Protein AF-A0A945K131-F1 (afdb_monomer)

Secondary structure (DSSP, 8-state):
-EE--EEEEETT-TT-TTSPP----HHHHHHHHHHHHHHHHTS-GGG--EEEEETTEEEEEPPTT--STTGGG-EEEEEGGGTEEEEET--BTTTBTT--EEEEEEEEEEETTTTEEEEEEEEEEEEE-TTSS-EEEE-HHHHHHHHHTTSS-HHHHHHHHHHHHHHHHHHHHT-PSPTTTTTHHHHHHHTTS--

Structure (mmCIF, N/CA/C/O backbone):
data_AF-A0A945K131-F1
#
_entry.id   AF-A0A945K131-F1
#
loop_
_atom_site.group_PDB
_atom_site.id
_atom_site.type_symbol
_atom_site.label_atom_id
_atom_site.label_alt_id
_atom_site.label_comp_id
_atom_site.label_asym_id
_atom_site.label_entity_id
_atom_site.label_seq_id
_atom_site.pdbx_PDB_ins_code
_atom_site.Cartn_x
_atom_site.Cartn_y
_atom_site.Cartn_z
_atom_site.occupancy
_atom_site.B_iso_or_equiv
_atom_site.auth_seq_id
_atom_site.auth_comp_id
_atom_site.auth_asym_id
_atom_site.auth_atom_id
_atom_site.pdbx_PDB_model_num
ATOM 1 N N . MET A 1 1 ? -14.999 -12.965 6.610 1.00 86.19 1 MET A N 1
ATOM 2 C CA . MET A 1 1 ? -13.538 -12.799 6.633 1.00 86.19 1 MET A CA 1
ATOM 3 C C . MET A 1 1 ? -12.905 -14.153 6.367 1.00 86.19 1 MET A C 1
ATOM 5 O O . MET A 1 1 ? -13.368 -15.128 6.947 1.00 86.19 1 MET A O 1
ATOM 9 N N . GLN A 1 2 ? -11.943 -14.220 5.452 1.00 90.50 2 GLN A N 1
ATOM 10 C CA . GLN A 1 2 ? -11.251 -15.451 5.064 1.00 90.50 2 GLN A CA 1
ATOM 11 C C . GLN A 1 2 ? -9.745 -15.259 5.241 1.00 90.50 2 GLN A C 1
ATOM 13 O O . GLN A 1 2 ? -9.233 -14.201 4.884 1.00 90.50 2 GLN A O 1
ATOM 18 N N . ASP A 1 3 ? -9.040 -16.270 5.740 1.00 91.00 3 ASP A N 1
ATOM 19 C CA . ASP A 1 3 ? -7.578 -16.235 5.803 1.00 91.00 3 ASP A CA 1
ATOM 20 C C . ASP A 1 3 ? -6.995 -16.164 4.387 1.00 91.00 3 ASP A C 1
ATOM 22 O O . ASP A 1 3 ? -7.363 -16.938 3.498 1.00 91.00 3 ASP A O 1
ATOM 26 N N . THR A 1 4 ? -6.077 -15.228 4.169 1.00 92.25 4 THR A N 1
ATOM 27 C CA . THR A 1 4 ? -5.388 -15.058 2.885 1.00 92.25 4 THR A CA 1
ATOM 28 C C . THR A 1 4 ? -3.934 -14.728 3.136 1.00 92.25 4 THR A C 1
ATOM 30 O O . THR A 1 4 ? -3.626 -14.051 4.101 1.00 92.25 4 THR A O 1
ATOM 33 N N . LEU A 1 5 ? -3.024 -15.135 2.257 1.00 93.56 5 LEU A N 1
ATOM 34 C CA . LEU A 1 5 ? -1.643 -14.673 2.340 1.00 93.56 5 LEU A CA 1
ATOM 35 C C . LEU A 1 5 ? -1.498 -13.326 1.624 1.00 93.56 5 LEU A C 1
ATOM 37 O O . LEU A 1 5 ? -1.978 -13.174 0.499 1.00 93.56 5 LEU A O 1
ATOM 41 N N . ILE A 1 6 ? -0.809 -12.380 2.260 1.00 94.38 6 ILE A N 1
ATOM 42 C CA . ILE A 1 6 ? -0.406 -11.101 1.671 1.00 94.38 6 ILE A CA 1
ATOM 43 C C . ILE A 1 6 ? 1.120 -11.014 1.738 1.00 94.38 6 ILE A C 1
ATOM 45 O O . ILE A 1 6 ? 1.727 -11.295 2.772 1.00 94.38 6 ILE A O 1
ATOM 49 N N . VAL A 1 7 ? 1.758 -10.658 0.626 1.00 94.06 7 VAL A N 1
ATOM 50 C CA . VAL A 1 7 ? 3.209 -10.504 0.519 1.00 94.06 7 VAL A CA 1
ATOM 51 C C . VAL A 1 7 ? 3.540 -9.1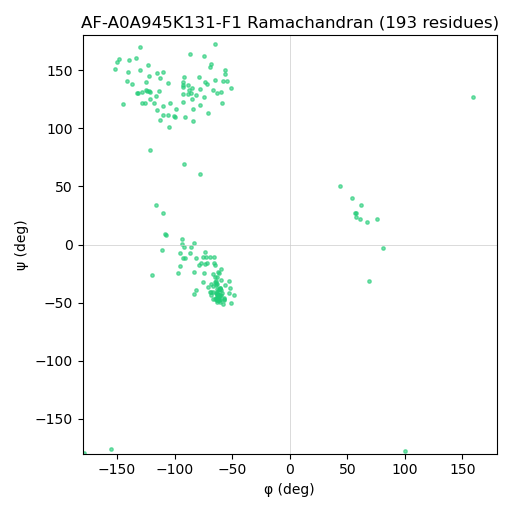13 0.013 1.00 94.06 7 VAL A C 1
ATOM 53 O O . VAL A 1 7 ? 3.005 -8.655 -0.991 1.00 94.06 7 VAL A O 1
ATOM 56 N N . TRP A 1 8 ? 4.476 -8.459 0.692 1.00 93.31 8 TRP A N 1
ATOM 57 C CA . TRP A 1 8 ? 4.952 -7.141 0.307 1.00 93.31 8 TRP A CA 1
ATOM 58 C C . TRP A 1 8 ? 6.181 -7.228 -0.583 1.00 93.31 8 TRP A C 1
ATOM 60 O O . TRP A 1 8 ? 7.196 -7.853 -0.243 1.00 93.31 8 TRP A O 1
ATOM 70 N N . ARG A 1 9 ? 6.119 -6.525 -1.704 1.00 94.19 9 ARG A N 1
ATOM 71 C CA . ARG A 1 9 ? 7.209 -6.305 -2.638 1.00 94.19 9 ARG A CA 1
ATOM 72 C C . ARG A 1 9 ? 7.626 -4.842 -2.567 1.00 94.19 9 ARG A C 1
ATOM 74 O O . ARG A 1 9 ? 6.912 -3.963 -3.033 1.00 94.19 9 ARG A O 1
ATOM 81 N N . ARG A 1 10 ? 8.825 -4.603 -2.037 1.00 89.38 10 ARG A N 1
ATOM 82 C CA . ARG A 1 10 ? 9.479 -3.302 -2.128 1.00 89.38 10 ARG A CA 1
ATOM 83 C C . ARG A 1 10 ? 10.213 -3.206 -3.459 1.00 89.38 10 ARG A C 1
ATOM 85 O O . ARG A 1 10 ? 11.229 -3.875 -3.667 1.00 89.38 10 ARG A O 1
ATOM 92 N N . THR A 1 11 ? 9.651 -2.427 -4.369 1.00 89.94 11 THR A N 1
ATOM 93 C CA . THR A 1 11 ? 10.109 -2.335 -5.753 1.00 89.94 11 THR A CA 1
ATOM 94 C C . THR A 1 11 ? 11.565 -1.873 -5.825 1.00 89.94 11 THR A C 1
ATOM 96 O O . THR A 1 11 ? 11.981 -0.928 -5.159 1.00 89.94 11 THR A O 1
ATOM 99 N N . GLY A 1 12 ? 12.383 -2.579 -6.604 1.00 91.06 12 GLY A N 1
ATOM 100 C CA . GLY A 1 12 ? 13.799 -2.263 -6.793 1.00 91.06 12 GLY A CA 1
ATOM 101 C C . GLY A 1 12 ? 14.740 -2.757 -5.689 1.00 91.06 12 GLY A C 1
ATOM 102 O O . GLY A 1 12 ? 15.954 -2.599 -5.834 1.00 91.06 12 GLY A O 1
ATOM 103 N N . LYS A 1 13 ? 14.220 -3.378 -4.621 1.00 92.25 13 LYS A N 1
ATOM 104 C CA . LYS A 1 13 ? 14.985 -3.960 -3.497 1.00 92.25 13 LYS A CA 1
ATOM 105 C C . LYS A 1 13 ? 14.987 -5.489 -3.496 1.00 92.25 13 LYS A C 1
ATOM 107 O O . LYS A 1 13 ? 15.457 -6.109 -2.547 1.00 92.25 13 LYS A O 1
ATOM 112 N N . GLU A 1 14 ? 14.486 -6.126 -4.554 1.00 93.69 14 GLU A N 1
ATOM 113 C CA . GLU A 1 14 ? 14.265 -7.578 -4.592 1.00 93.69 14 GLU A CA 1
ATOM 114 C C . GLU A 1 14 ? 15.554 -8.403 -4.434 1.00 93.69 14 GLU A C 1
ATOM 116 O O . GLU A 1 14 ? 15.499 -9.532 -3.952 1.00 93.69 14 GLU A O 1
ATOM 121 N N . HIS A 1 15 ? 16.707 -7.822 -4.780 1.00 87.31 15 HIS A N 1
ATOM 122 C CA . HIS A 1 15 ? 18.044 -8.399 -4.614 1.00 87.31 15 HIS A CA 1
ATOM 123 C C . HIS A 1 15 ? 18.632 -8.242 -3.195 1.00 87.31 15 HIS A C 1
ATOM 125 O O . HIS A 1 15 ? 19.656 -8.858 -2.894 1.00 87.31 15 HIS A O 1
ATOM 131 N N . GLY A 1 16 ? 18.022 -7.422 -2.331 1.00 85.31 16 GLY A N 1
ATOM 132 C CA . GLY A 1 16 ? 18.468 -7.180 -0.959 1.00 85.31 16 GLY A CA 1
ATOM 133 C C . GLY A 1 16 ? 17.928 -5.873 -0.364 1.00 85.31 16 GLY A C 1
ATOM 134 O O . GLY A 1 16 ? 18.136 -4.794 -0.909 1.00 85.31 16 GLY A O 1
ATOM 135 N N . GLU A 1 17 ? 17.302 -5.948 0.814 1.00 76.81 17 GLU A N 1
ATOM 136 C CA . GLU A 1 17 ? 16.676 -4.787 1.481 1.00 76.81 17 GLU A CA 1
ATOM 137 C C . GLU A 1 17 ? 17.687 -3.703 1.915 1.00 76.81 17 GLU A C 1
ATOM 139 O O . GLU A 1 17 ? 17.359 -2.515 1.970 1.00 76.81 17 GLU A O 1
ATOM 144 N N . SER A 1 18 ? 18.937 -4.093 2.199 1.00 81.69 18 SER A N 1
ATOM 145 C CA . SER A 1 18 ? 20.025 -3.182 2.587 1.00 81.69 18 SER A CA 1
ATOM 146 C C . SER A 1 18 ? 20.789 -2.578 1.403 1.00 81.69 18 SER A C 1
ATOM 148 O O . SER A 1 18 ? 21.631 -1.700 1.600 1.00 81.69 18 SER A O 1
ATOM 150 N N . SER A 1 19 ? 20.513 -3.032 0.182 1.00 80.88 19 SER A N 1
ATOM 151 C CA . SER A 1 19 ? 21.142 -2.544 -1.045 1.00 80.88 19 SER A CA 1
ATOM 152 C C . SER A 1 19 ? 20.404 -1.317 -1.591 1.00 80.88 19 SER A C 1
ATOM 154 O O . SER A 1 19 ? 19.295 -1.020 -1.162 1.00 80.88 19 SER A O 1
ATOM 156 N N . GLY A 1 20 ? 21.013 -0.547 -2.497 1.00 86.81 20 GLY A N 1
ATOM 157 C CA . GLY A 1 20 ? 20.330 0.571 -3.170 1.00 86.81 20 GLY A CA 1
ATOM 158 C C . GLY A 1 20 ? 19.180 0.098 -4.069 1.00 86.81 20 GLY A C 1
ATOM 159 O O . GLY A 1 20 ? 19.004 -1.097 -4.279 1.00 86.81 20 GLY A O 1
ATOM 160 N N . PHE A 1 21 ? 18.391 1.025 -4.612 1.00 91.69 21 PHE A N 1
ATOM 161 C CA . PHE A 1 21 ? 17.406 0.668 -5.634 1.00 91.69 21 PHE A CA 1
ATOM 162 C C . PHE A 1 21 ? 18.093 0.320 -6.957 1.00 91.69 21 PHE A C 1
ATOM 164 O O . PHE A 1 21 ? 19.021 1.013 -7.377 1.00 91.69 21 PHE A O 1
ATOM 171 N N . GLN A 1 22 ? 17.618 -0.727 -7.630 1.00 94.12 22 GLN A N 1
ATOM 172 C CA . GLN A 1 22 ? 18.010 -1.044 -9.004 1.00 94.12 22 GLN A CA 1
ATOM 173 C C . GLN A 1 22 ? 16.874 -1.742 -9.754 1.00 94.12 22 GLN A C 1
ATOM 175 O O . GLN A 1 22 ? 16.025 -2.391 -9.141 1.00 94.12 22 GLN A O 1
ATOM 180 N N . LEU A 1 23 ? 16.894 -1.670 -11.085 1.00 95.62 23 LEU A N 1
ATOM 181 C CA . LEU A 1 23 ? 16.004 -2.474 -11.917 1.00 95.62 23 LEU A CA 1
ATOM 182 C C . LEU A 1 23 ? 16.451 -3.940 -11.853 1.00 95.62 23 LEU A C 1
ATOM 184 O O . LEU A 1 23 ? 17.539 -4.283 -12.314 1.00 95.62 23 LEU A O 1
ATOM 188 N N . ASN A 1 24 ? 15.616 -4.795 -11.261 1.00 94.69 24 ASN A N 1
ATOM 189 C CA . ASN A 1 24 ? 15.910 -6.216 -11.111 1.00 94.69 24 ASN A CA 1
ATOM 190 C C . ASN A 1 24 ? 15.331 -7.029 -12.283 1.00 94.69 24 ASN A C 1
ATOM 192 O O . ASN A 1 24 ? 14.205 -6.765 -12.711 1.00 94.69 24 ASN A O 1
ATOM 196 N N . PRO A 1 25 ? 16.066 -8.036 -12.789 1.00 96.00 25 PRO A N 1
ATOM 197 C CA . PRO A 1 25 ? 15.536 -9.001 -13.747 1.00 96.00 25 PRO A CA 1
ATOM 198 C C . PRO A 1 25 ? 14.272 -9.721 -13.229 1.00 96.00 25 PRO A C 1
ATOM 200 O O . PRO A 1 25 ? 14.157 -9.939 -12.018 1.00 96.00 25 PRO A O 1
ATOM 203 N N . PRO A 1 26 ? 13.338 -10.139 -14.109 1.00 95.38 26 PRO A N 1
ATOM 204 C CA . PRO A 1 26 ? 12.094 -10.792 -13.690 1.00 95.38 26 PRO A CA 1
ATOM 205 C C . PRO A 1 26 ? 12.289 -12.046 -12.828 1.00 95.38 26 PRO A C 1
ATOM 207 O O . PRO A 1 26 ? 11.514 -12.282 -11.908 1.00 95.38 26 PRO A O 1
ATOM 210 N N . ASP A 1 27 ? 13.333 -12.832 -13.082 1.00 96.81 27 ASP A N 1
ATOM 211 C CA . ASP A 1 27 ? 13.681 -14.025 -12.306 1.00 96.81 27 ASP A CA 1
ATOM 212 C C . ASP A 1 27 ? 14.150 -13.689 -10.884 1.00 96.81 27 ASP A C 1
ATOM 214 O O . ASP A 1 27 ? 13.824 -14.416 -9.947 1.00 96.81 27 ASP A O 1
ATOM 218 N N . VAL A 1 28 ? 14.842 -12.560 -10.694 1.00 96.19 28 VAL A N 1
ATOM 219 C CA . VAL A 1 28 ? 15.220 -12.062 -9.361 1.00 96.19 28 VAL A CA 1
ATOM 220 C C . VAL A 1 28 ? 13.983 -11.614 -8.585 1.00 96.19 28 VAL A C 1
ATOM 222 O O . VAL A 1 28 ? 13.843 -11.938 -7.405 1.00 96.19 28 VAL A O 1
ATOM 225 N N . VAL A 1 29 ? 13.064 -10.904 -9.248 1.00 95.44 29 VAL A N 1
ATOM 226 C CA . VAL A 1 29 ? 11.788 -10.488 -8.645 1.00 95.44 29 VAL A CA 1
ATOM 227 C C . VAL A 1 29 ? 10.971 -11.712 -8.231 1.00 95.44 29 VAL A C 1
ATOM 229 O O . VAL A 1 29 ? 10.509 -11.793 -7.092 1.00 95.44 29 VAL A O 1
ATOM 232 N N . GLU A 1 30 ? 10.846 -12.691 -9.124 1.00 96.44 30 GLU A N 1
ATOM 233 C CA . GLU A 1 30 ? 10.091 -13.917 -8.879 1.00 96.44 30 GLU A CA 1
ATOM 234 C C . GLU A 1 30 ? 10.707 -14.753 -7.747 1.00 96.44 30 GLU A C 1
ATOM 236 O O . GLU A 1 30 ? 10.002 -15.153 -6.823 1.00 96.44 30 GLU A O 1
ATOM 241 N N . ALA A 1 31 ? 12.030 -14.945 -7.738 1.00 95.94 31 ALA A N 1
ATOM 242 C CA . ALA A 1 31 ? 12.718 -15.652 -6.657 1.00 95.94 31 ALA A CA 1
ATOM 243 C C . ALA A 1 31 ? 12.530 -14.959 -5.294 1.00 95.94 31 ALA A C 1
ATOM 245 O O . ALA A 1 31 ? 12.360 -15.628 -4.267 1.00 95.94 31 ALA A O 1
ATOM 246 N N . SER A 1 32 ? 12.519 -13.622 -5.277 1.00 95.62 32 SER A N 1
ATOM 247 C CA . SER A 1 32 ? 12.246 -12.828 -4.075 1.00 95.62 32 SER A CA 1
ATOM 248 C C . SER A 1 32 ? 10.826 -13.074 -3.551 1.00 95.62 32 SER A C 1
ATOM 250 O O . SER A 1 32 ? 10.644 -13.375 -2.367 1.00 95.62 32 SER A O 1
ATOM 252 N N . LEU A 1 33 ? 9.818 -13.033 -4.431 1.00 96.31 33 LEU A N 1
ATOM 253 C CA . LEU A 1 33 ? 8.423 -13.319 -4.078 1.00 96.31 33 LEU A CA 1
ATOM 254 C C . LEU A 1 33 ? 8.243 -14.754 -3.573 1.00 96.31 33 LEU A C 1
ATOM 256 O O . LEU A 1 33 ? 7.660 -14.957 -2.507 1.00 96.31 33 LEU A O 1
ATOM 260 N N . GLN A 1 34 ? 8.798 -15.742 -4.277 1.00 96.44 34 GLN A N 1
ATOM 261 C CA . GLN A 1 34 ? 8.741 -17.148 -3.871 1.00 96.44 34 GLN A CA 1
ATOM 262 C C . GLN A 1 34 ? 9.371 -17.370 -2.497 1.00 96.44 34 GLN A C 1
ATOM 264 O O . GLN A 1 34 ? 8.805 -18.078 -1.665 1.00 96.44 34 GLN A O 1
ATOM 269 N N . THR A 1 35 ? 10.506 -16.721 -2.226 1.00 95.31 35 THR A N 1
ATOM 270 C CA . THR A 1 35 ? 11.167 -16.785 -0.917 1.00 95.31 35 THR A CA 1
ATOM 271 C C . THR A 1 35 ? 10.270 -16.217 0.182 1.00 95.31 35 THR A C 1
ATOM 273 O O . THR A 1 35 ? 10.086 -16.858 1.217 1.00 95.31 35 THR A O 1
ATOM 276 N N . LYS A 1 36 ? 9.650 -15.051 -0.045 1.00 93.31 36 LYS A N 1
ATOM 277 C CA . LYS A 1 36 ? 8.722 -14.432 0.916 1.00 93.31 36 LYS A CA 1
ATOM 278 C C . LYS A 1 36 ? 7.499 -15.315 1.184 1.00 93.31 36 LYS A C 1
ATOM 280 O O . LYS A 1 36 ? 7.136 -15.511 2.344 1.00 93.31 36 LYS A O 1
ATOM 285 N N . VAL A 1 37 ? 6.913 -15.904 0.139 1.00 94.50 37 VAL A N 1
ATOM 286 C CA . VAL A 1 37 ? 5.793 -16.853 0.255 1.00 94.50 37 VAL A CA 1
ATOM 287 C C . VAL A 1 37 ? 6.207 -18.104 1.028 1.00 94.50 37 VAL A C 1
ATOM 289 O O . VAL A 1 37 ? 5.483 -18.533 1.924 1.00 94.50 37 VAL A O 1
ATOM 292 N N . ALA A 1 38 ? 7.371 -18.684 0.727 1.00 94.31 38 ALA A N 1
ATOM 293 C CA . ALA A 1 38 ? 7.873 -19.869 1.418 1.00 94.31 38 ALA A CA 1
ATOM 294 C C . ALA A 1 38 ? 8.097 -19.603 2.914 1.00 94.31 38 ALA A C 1
ATOM 296 O O . ALA A 1 38 ? 7.685 -20.408 3.747 1.00 94.31 38 ALA A O 1
ATOM 297 N N . ILE A 1 39 ? 8.683 -18.451 3.264 1.00 91.19 39 ILE A N 1
ATOM 298 C CA . ILE A 1 39 ? 8.851 -18.025 4.660 1.00 91.19 39 ILE A CA 1
ATOM 299 C C . ILE A 1 39 ? 7.490 -17.891 5.347 1.00 91.19 39 ILE A C 1
ATOM 301 O O . ILE A 1 39 ? 7.308 -18.433 6.434 1.00 91.19 39 ILE A O 1
ATOM 305 N N . ALA A 1 40 ? 6.526 -17.215 4.716 1.00 89.19 40 ALA A N 1
ATOM 306 C CA . ALA A 1 40 ? 5.199 -17.031 5.299 1.00 89.19 40 ALA A CA 1
ATOM 307 C C . ALA A 1 40 ? 4.456 -18.362 5.501 1.00 89.19 40 ALA A C 1
ATOM 309 O O . ALA A 1 40 ? 3.819 -18.564 6.528 1.00 89.19 40 ALA A O 1
ATOM 310 N N . ARG A 1 41 ? 4.592 -19.310 4.567 1.00 89.75 41 ARG A N 1
ATOM 311 C CA . ARG A 1 41 ? 3.971 -20.642 4.664 1.00 89.75 41 ARG A CA 1
ATOM 312 C C . ARG A 1 41 ? 4.634 -21.577 5.674 1.00 89.75 41 ARG A C 1
ATOM 314 O O . ARG A 1 41 ? 4.019 -22.567 6.055 1.00 89.75 41 ARG A O 1
ATOM 321 N N . ASN A 1 42 ? 5.856 -21.281 6.112 1.00 89.56 42 ASN A N 1
ATOM 322 C CA . ASN A 1 42 ? 6.478 -21.998 7.227 1.00 89.56 42 ASN A CA 1
ATOM 323 C C . ASN A 1 42 ? 5.892 -21.584 8.588 1.00 89.56 42 ASN A C 1
ATOM 325 O O . ASN A 1 42 ? 6.158 -22.250 9.588 1.00 89.56 42 ASN A O 1
ATOM 329 N N . VAL A 1 43 ? 5.095 -20.511 8.636 1.00 83.88 43 VAL A N 1
ATOM 330 C CA . VAL A 1 43 ? 4.319 -20.119 9.815 1.00 83.88 43 VAL A CA 1
ATOM 331 C C . VAL A 1 43 ? 2.981 -20.875 9.799 1.00 83.88 43 VAL A C 1
ATOM 333 O O . VAL A 1 43 ? 2.316 -20.869 8.757 1.00 83.88 43 VAL A O 1
ATOM 336 N N . PRO A 1 44 ? 2.572 -21.523 10.910 1.00 82.69 44 PRO A N 1
ATOM 337 C CA . PRO A 1 44 ? 1.283 -22.208 11.006 1.00 82.69 44 PRO A CA 1
ATOM 338 C C . PRO A 1 44 ? 0.111 -21.314 10.577 1.00 82.69 44 PRO A C 1
ATOM 340 O O . PRO A 1 44 ? 0.042 -20.148 10.949 1.00 82.69 44 PRO A O 1
ATOM 343 N N . ALA A 1 45 ? -0.804 -21.850 9.768 1.00 75.44 45 ALA A N 1
ATOM 344 C CA . ALA A 1 45 ? -1.895 -21.061 9.188 1.00 75.44 45 ALA A CA 1
ATOM 345 C C . ALA A 1 45 ? -2.859 -20.496 10.245 1.00 75.44 45 ALA A C 1
ATOM 347 O O . ALA A 1 45 ? -3.394 -19.408 10.081 1.00 75.44 45 ALA A O 1
ATOM 348 N N . ASP A 1 46 ? -3.039 -21.203 11.358 1.00 78.56 46 ASP A N 1
ATOM 349 C CA . ASP A 1 46 ? -3.853 -20.783 12.501 1.00 78.56 46 ASP A CA 1
ATOM 350 C C . ASP A 1 46 ? -3.251 -19.607 13.287 1.00 78.56 46 ASP A C 1
ATOM 352 O O . ASP A 1 46 ? -3.932 -19.016 14.123 1.00 78.56 46 ASP A O 1
ATOM 356 N N . THR A 1 47 ? -1.995 -19.242 13.012 1.00 80.19 47 THR A N 1
ATOM 357 C CA . THR A 1 47 ? -1.338 -18.054 13.570 1.00 80.19 47 THR A CA 1
ATOM 358 C C . THR A 1 47 ? -1.164 -16.936 12.544 1.00 80.19 47 THR A C 1
ATOM 360 O O . THR A 1 47 ? -0.487 -15.943 12.827 1.00 80.19 47 THR A O 1
ATOM 363 N N . TRP A 1 48 ? -1.754 -17.078 11.352 1.00 83.88 48 TRP A N 1
ATOM 364 C CA . TRP A 1 48 ? -1.714 -16.039 10.334 1.00 83.88 48 TRP A CA 1
ATOM 365 C C . TRP A 1 48 ? -2.459 -14.787 10.784 1.00 83.88 48 TRP A C 1
ATOM 367 O O . TRP A 1 48 ? -3.518 -14.827 11.407 1.00 83.88 48 TRP A O 1
ATOM 377 N N . SER A 1 49 ? -1.873 -13.658 10.410 1.00 86.75 49 SER A N 1
ATOM 378 C CA . SER A 1 49 ? -2.331 -12.318 10.761 1.00 86.75 49 SER A CA 1
ATOM 379 C C . SER A 1 49 ? -2.885 -11.589 9.537 1.00 86.75 49 SER A C 1
ATOM 381 O O . SER A 1 49 ? -2.786 -10.372 9.468 1.00 86.75 49 SER A O 1
ATOM 383 N N . TRP A 1 50 ? -3.395 -12.317 8.540 1.00 91.94 50 TRP A N 1
ATOM 384 C CA . TRP A 1 50 ? -3.798 -11.771 7.243 1.00 91.94 50 TRP A CA 1
ATOM 385 C C . TRP A 1 50 ? -5.170 -12.285 6.837 1.00 91.94 50 TRP A C 1
ATOM 387 O O . TRP A 1 50 ? -5.421 -13.493 6.809 1.00 91.94 50 TRP A O 1
ATOM 397 N N . TRP A 1 51 ? -6.041 -11.364 6.448 1.00 93.81 51 TRP A N 1
ATOM 398 C CA . TRP A 1 51 ? -7.428 -11.672 6.164 1.00 93.81 51 TRP A CA 1
ATOM 399 C C . TRP A 1 51 ? -7.964 -10.896 4.972 1.00 93.81 51 TRP A C 1
ATOM 401 O O . TRP A 1 51 ? -7.721 -9.704 4.823 1.00 93.81 51 TRP A O 1
ATOM 411 N N . GLN A 1 52 ? -8.775 -11.560 4.159 1.00 95.25 52 GLN A N 1
ATOM 412 C CA . GLN A 1 52 ? -9.635 -10.918 3.181 1.00 95.25 52 GLN A CA 1
ATOM 413 C C . GLN A 1 52 ? -10.993 -10.648 3.835 1.00 95.25 52 GLN A C 1
ATOM 415 O O . GLN A 1 52 ? -11.759 -11.564 4.167 1.00 95.25 52 GLN A O 1
ATOM 420 N N . ALA A 1 53 ? -11.266 -9.370 4.075 1.00 94.62 53 ALA A N 1
ATOM 421 C CA . ALA A 1 53 ? -12.505 -8.891 4.671 1.00 94.62 53 ALA A CA 1
ATOM 422 C C . ALA A 1 53 ? -13.629 -8.788 3.629 1.00 94.62 53 ALA A C 1
ATOM 424 O O . ALA A 1 53 ? -14.772 -9.146 3.919 1.00 94.62 53 ALA A O 1
ATOM 425 N N . SER A 1 54 ? -13.286 -8.333 2.422 1.00 93.50 54 SER A N 1
ATOM 426 C CA . SER A 1 54 ? -14.155 -8.249 1.241 1.00 93.50 54 SER A CA 1
ATOM 427 C C . SER A 1 54 ? -13.304 -8.278 -0.037 1.00 93.50 54 SER A C 1
ATOM 429 O O . SER A 1 54 ? -12.082 -8.391 0.042 1.00 93.50 54 SER A O 1
ATOM 431 N N . ASP A 1 55 ? -13.920 -8.134 -1.210 1.00 89.06 55 ASP A N 1
ATOM 432 C CA . ASP A 1 55 ? -13.189 -7.973 -2.479 1.00 89.06 55 ASP A CA 1
ATOM 433 C C . ASP A 1 55 ? -12.395 -6.653 -2.550 1.00 89.06 55 ASP A C 1
ATOM 435 O O . ASP A 1 55 ? -11.502 -6.507 -3.381 1.00 89.06 55 ASP A O 1
ATOM 439 N N . GLU A 1 56 ? -12.693 -5.698 -1.665 1.00 92.75 56 GLU A N 1
ATOM 440 C CA . GLU A 1 56 ? -12.118 -4.346 -1.671 1.00 92.75 56 GLU A CA 1
ATOM 441 C C . GLU A 1 56 ? -11.177 -4.089 -0.487 1.00 92.75 56 GLU A C 1
ATOM 443 O O . GLU A 1 56 ? -10.567 -3.024 -0.401 1.00 92.75 56 GLU A O 1
ATOM 448 N N . LEU A 1 57 ? -11.061 -5.046 0.441 1.00 96.94 57 LEU A N 1
ATOM 449 C CA . LEU A 1 57 ? -10.316 -4.863 1.681 1.00 96.94 57 LEU A CA 1
ATOM 450 C C . LEU A 1 57 ? -9.610 -6.144 2.115 1.00 96.94 57 LEU A C 1
ATOM 452 O O . LEU A 1 57 ? -10.252 -7.152 2.436 1.00 96.94 57 LEU A O 1
ATOM 456 N N . LEU A 1 58 ? -8.288 -6.043 2.223 1.00 97.56 58 LEU A N 1
ATOM 457 C CA . LEU A 1 58 ? -7.459 -7.006 2.939 1.00 97.56 58 LEU A CA 1
ATOM 458 C C . LEU A 1 58 ? -6.920 -6.347 4.205 1.00 97.56 58 LEU A C 1
ATOM 460 O O . LEU A 1 58 ? -6.678 -5.141 4.245 1.00 97.56 58 LEU A O 1
ATOM 464 N N . ILE A 1 59 ? -6.734 -7.145 5.242 1.00 96.56 59 ILE A N 1
ATOM 465 C CA . ILE A 1 59 ? -6.314 -6.688 6.556 1.00 96.56 59 ILE A CA 1
ATOM 466 C C . ILE A 1 59 ? -5.123 -7.523 6.984 1.00 96.56 59 ILE A C 1
ATOM 468 O O . ILE A 1 59 ? -5.164 -8.748 6.914 1.00 96.56 59 ILE A O 1
ATOM 472 N N . GLU A 1 60 ? -4.080 -6.856 7.444 1.00 94.00 60 GLU A N 1
ATOM 473 C CA . GLU A 1 60 ? -2.905 -7.462 8.042 1.00 94.00 60 GLU A CA 1
ATOM 474 C C . GLU A 1 60 ? -2.726 -6.912 9.463 1.00 94.00 60 GLU A C 1
ATOM 476 O O . GLU A 1 60 ? -2.798 -5.709 9.709 1.00 94.00 60 GLU A O 1
ATOM 481 N N . LYS A 1 61 ? -2.508 -7.795 10.433 1.00 90.75 61 LYS A N 1
ATOM 482 C CA . LYS A 1 61 ? -2.044 -7.427 11.769 1.00 90.75 61 LYS A CA 1
ATOM 483 C C . LYS A 1 61 ? -0.527 -7.521 11.790 1.00 90.75 61 LYS A C 1
ATOM 485 O O . LYS A 1 61 ? 0.057 -8.483 11.291 1.00 90.75 61 LYS A O 1
ATOM 490 N N . ASN A 1 62 ? 0.103 -6.533 12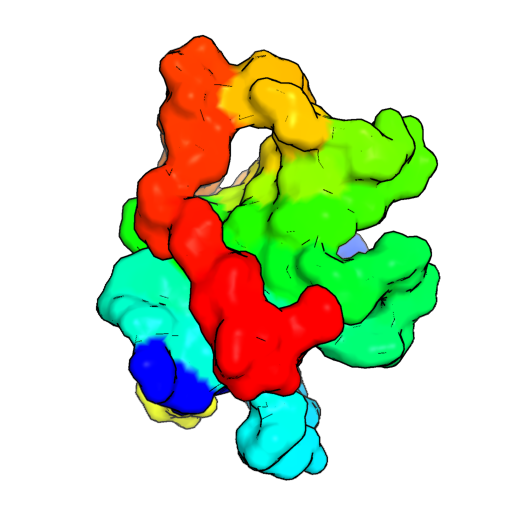.414 1.00 86.44 62 ASN A N 1
ATOM 491 C CA . ASN A 1 62 ? 1.548 -6.513 12.541 1.00 86.44 62 ASN A CA 1
ATOM 492 C C . ASN A 1 62 ? 2.092 -7.776 13.221 1.00 86.44 62 ASN A C 1
ATOM 494 O O . ASN A 1 62 ? 1.466 -8.363 14.112 1.00 86.44 62 ASN A O 1
ATOM 498 N N . ARG A 1 63 ? 3.290 -8.186 12.804 1.00 72.94 63 ARG A N 1
ATOM 499 C CA . ARG A 1 63 ? 3.959 -9.338 13.400 1.00 72.94 63 ARG A CA 1
ATOM 500 C C . ARG A 1 63 ? 4.481 -8.967 14.793 1.00 72.94 63 ARG A C 1
ATOM 502 O O . ARG A 1 63 ? 5.046 -7.888 14.963 1.00 72.94 63 ARG A O 1
ATOM 509 N N . PRO A 1 64 ? 4.371 -9.871 15.779 1.00 62.44 64 PRO A N 1
ATOM 510 C CA . PRO A 1 64 ? 4.779 -9.606 17.162 1.00 62.44 64 PRO A CA 1
ATOM 511 C C . PRO A 1 64 ? 6.294 -9.398 17.343 1.00 62.44 64 PRO A C 1
ATOM 513 O O . PRO A 1 64 ? 6.733 -8.985 18.408 1.00 62.44 64 PRO A O 1
ATOM 516 N N . GLU A 1 65 ? 7.100 -9.690 16.322 1.00 65.88 65 GLU A N 1
ATOM 517 C CA . GLU A 1 65 ? 8.567 -9.654 16.370 1.00 65.88 65 GLU A CA 1
ATOM 518 C C . GLU A 1 65 ? 9.160 -8.259 16.089 1.00 65.88 65 GLU A C 1
ATOM 520 O O . GLU A 1 65 ? 10.379 -8.085 16.137 1.00 65.88 65 GLU A O 1
ATOM 525 N N . VAL A 1 66 ? 8.327 -7.256 15.787 1.00 67.62 66 VAL A N 1
ATOM 526 C CA . VAL A 1 66 ? 8.779 -5.883 15.523 1.00 67.62 66 VAL A CA 1
ATOM 527 C C . VAL A 1 66 ? 8.962 -5.126 16.842 1.00 67.62 66 VAL A C 1
ATOM 529 O O . VAL A 1 66 ? 7.999 -4.873 17.560 1.00 67.62 66 VAL A O 1
ATOM 532 N N . ASP A 1 67 ? 10.197 -4.711 17.139 1.00 70.12 67 ASP A N 1
ATOM 533 C CA . ASP A 1 67 ? 10.559 -3.941 18.343 1.00 70.12 67 ASP A CA 1
ATOM 534 C C . ASP A 1 67 ? 10.180 -2.449 18.220 1.00 70.12 67 ASP A C 1
ATOM 536 O O . ASP A 1 67 ? 11.033 -1.557 18.212 1.00 70.12 67 ASP A O 1
ATOM 540 N N . TRP A 1 68 ? 8.883 -2.167 18.049 1.00 76.31 68 TRP A N 1
ATOM 541 C CA . TRP A 1 68 ? 8.314 -0.815 18.073 1.00 76.31 68 TRP A CA 1
ATOM 542 C C . TRP A 1 68 ? 7.360 -0.646 19.263 1.00 76.31 68 TRP A C 1
ATOM 544 O O . TRP A 1 68 ? 6.663 -1.590 19.639 1.00 76.31 68 TRP A O 1
ATOM 554 N N . PRO A 1 69 ? 7.257 0.561 19.854 1.00 77.50 69 PRO A N 1
ATOM 555 C CA . PRO A 1 69 ? 6.282 0.806 20.911 1.00 77.50 69 PRO A CA 1
ATOM 556 C C . PRO A 1 69 ? 4.849 0.543 20.426 1.00 77.50 69 PRO A C 1
ATOM 558 O O . PRO A 1 69 ? 4.389 1.232 19.517 1.00 77.50 69 PRO A O 1
ATOM 561 N N . ARG A 1 70 ? 4.130 -0.375 21.090 1.00 79.25 70 ARG A N 1
ATOM 562 C CA . ARG A 1 70 ? 2.751 -0.792 20.753 1.00 79.25 70 ARG A CA 1
ATOM 563 C C . ARG A 1 70 ? 2.626 -1.430 19.362 1.00 79.25 70 ARG A C 1
ATOM 565 O O . ARG A 1 70 ? 1.621 -1.240 18.679 1.00 79.25 70 ARG A O 1
ATOM 572 N N . ALA A 1 71 ? 3.652 -2.164 18.922 1.00 83.50 71 ALA A N 1
ATOM 573 C CA . ALA A 1 71 ? 3.647 -2.878 17.645 1.00 83.50 71 ALA A CA 1
ATOM 574 C C . ALA A 1 71 ? 2.420 -3.792 17.477 1.00 83.50 71 ALA A C 1
ATOM 576 O O . ALA A 1 71 ? 1.929 -3.948 16.362 1.00 83.50 71 ALA A O 1
ATOM 577 N N . GLU A 1 72 ? 1.901 -4.346 18.573 1.00 84.56 72 GLU A N 1
ATOM 578 C CA . GLU A 1 72 ? 0.712 -5.195 18.640 1.00 84.56 72 GLU A CA 1
ATOM 579 C C . GLU A 1 72 ? -0.600 -4.491 18.257 1.00 84.56 72 GLU A C 1
ATOM 581 O O . GLU A 1 72 ? -1.584 -5.163 17.945 1.00 84.56 72 GLU A O 1
ATOM 586 N N . GLU A 1 73 ? -0.620 -3.156 18.263 1.00 86.81 73 GLU A N 1
ATOM 587 C CA . GLU A 1 73 ? -1.793 -2.352 17.911 1.00 86.81 73 GLU A CA 1
ATOM 588 C C . GLU A 1 73 ? -1.808 -1.894 16.451 1.00 86.81 73 GLU A C 1
ATOM 590 O O . GLU A 1 73 ? -2.801 -1.299 16.006 1.00 86.81 73 GLU A O 1
ATOM 595 N N . VAL A 1 74 ? -0.712 -2.141 15.731 1.00 91.62 74 VAL A N 1
ATOM 596 C CA . VAL A 1 74 ? -0.542 -1.738 14.339 1.00 91.62 74 VAL A CA 1
ATOM 597 C C . VAL A 1 74 ? -1.371 -2.644 13.438 1.00 91.62 74 VAL A C 1
ATOM 599 O O . VAL A 1 74 ? -1.261 -3.875 13.479 1.00 91.62 74 VAL A O 1
ATOM 602 N N . LEU A 1 75 ? -2.19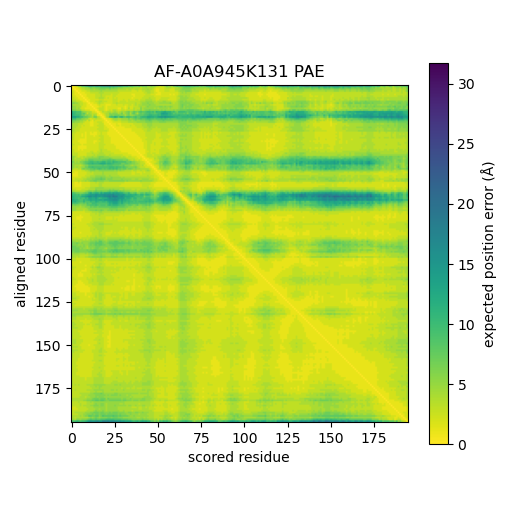5 -2.009 12.611 1.00 94.94 75 LEU A N 1
ATOM 603 C CA . LEU A 1 75 ? -3.011 -2.667 11.600 1.00 94.94 75 LEU A CA 1
ATOM 604 C C . LEU A 1 75 ? -2.687 -2.102 10.230 1.00 94.94 75 LEU A C 1
ATOM 606 O O . LEU A 1 75 ? -2.429 -0.914 10.077 1.00 94.94 75 LEU A O 1
ATOM 610 N N . TYR A 1 76 ? -2.746 -2.968 9.242 1.00 96.56 76 TYR A N 1
ATOM 611 C CA . TYR A 1 76 ? -2.484 -2.692 7.848 1.00 96.56 76 TYR A CA 1
ATOM 612 C C . TYR A 1 76 ? -3.773 -2.975 7.079 1.00 96.56 76 TYR A C 1
ATOM 614 O O . TYR A 1 76 ? -4.306 -4.081 7.128 1.00 96.56 76 TYR A O 1
ATOM 622 N N . TYR A 1 77 ? -4.289 -1.978 6.376 1.00 97.81 77 TYR A N 1
ATOM 623 C CA . TYR A 1 77 ? -5.478 -2.078 5.544 1.00 97.81 77 TYR A CA 1
ATOM 624 C C . TYR A 1 77 ? -5.069 -1.912 4.086 1.00 97.81 77 TYR A C 1
ATOM 626 O O . TYR A 1 77 ? -4.731 -0.816 3.640 1.00 97.81 77 TYR A O 1
ATOM 634 N N . HIS A 1 78 ? -5.087 -3.007 3.342 1.00 98.06 78 HIS A N 1
ATOM 635 C CA . HIS A 1 78 ? -4.824 -3.017 1.913 1.00 98.06 78 HIS A CA 1
ATOM 636 C C . HIS A 1 78 ? -6.115 -2.690 1.170 1.00 98.06 78 HIS A C 1
ATOM 638 O O . HIS A 1 78 ? -7.125 -3.374 1.351 1.00 98.06 78 HIS A O 1
ATOM 644 N N . LEU A 1 79 ? -6.051 -1.673 0.316 1.00 97.38 79 LEU A N 1
ATOM 645 C CA . LEU A 1 79 ? -7.169 -1.157 -0.460 1.00 97.38 79 LEU A CA 1
ATOM 646 C C . LEU A 1 79 ? -6.837 -1.244 -1.960 1.00 97.38 79 LEU A C 1
ATOM 648 O O . LEU A 1 79 ? -6.400 -0.248 -2.546 1.00 97.38 79 LEU A O 1
ATOM 652 N N . PRO A 1 80 ? -7.013 -2.426 -2.592 1.00 96.06 80 PRO A N 1
ATOM 653 C CA . PRO A 1 80 ? -6.609 -2.665 -3.978 1.00 96.06 80 PRO A CA 1
ATOM 654 C C . PRO A 1 80 ? -7.145 -1.642 -4.982 1.00 96.06 80 PRO A C 1
ATOM 656 O O . PRO A 1 80 ? -6.411 -1.197 -5.858 1.00 96.06 80 PRO A O 1
ATOM 659 N N . GLN A 1 81 ? -8.411 -1.235 -4.844 1.00 94.25 81 GLN A N 1
ATOM 660 C CA . GLN A 1 81 ? -9.039 -0.284 -5.769 1.00 94.25 81 GLN A CA 1
ATOM 661 C C . GLN A 1 81 ? -8.554 1.159 -5.571 1.00 94.25 81 GLN A C 1
ATOM 663 O O . GLN A 1 81 ? -8.627 1.974 -6.488 1.00 94.25 81 GLN A O 1
ATOM 668 N N . GLN A 1 82 ? -8.075 1.492 -4.372 1.00 95.56 82 GLN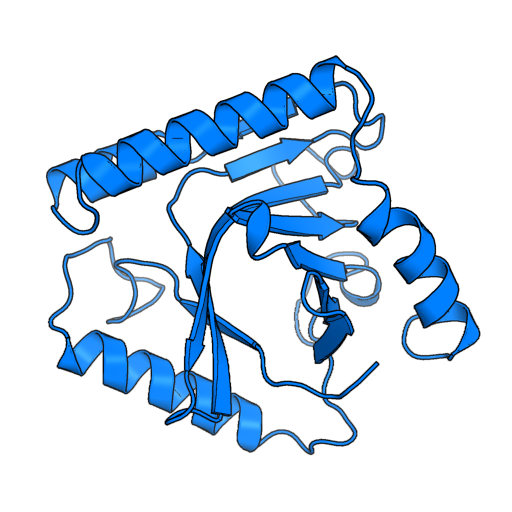 A N 1
ATOM 669 C CA . GLN A 1 82 ? -7.565 2.816 -4.023 1.00 95.56 82 GLN A CA 1
ATOM 670 C C . GLN A 1 82 ? -6.046 2.920 -4.210 1.00 95.56 82 GLN A C 1
ATOM 672 O O . GLN A 1 82 ? -5.487 3.990 -3.971 1.00 95.56 82 GLN A O 1
ATOM 677 N N . HIS A 1 83 ? -5.391 1.845 -4.665 1.00 96.69 83 HIS A N 1
ATOM 678 C CA . HIS A 1 83 ? -3.949 1.789 -4.909 1.00 96.69 83 HIS A CA 1
ATOM 679 C C . HIS A 1 83 ? -3.127 2.207 -3.686 1.00 96.69 83 HIS A C 1
ATOM 681 O O . HIS A 1 83 ? -2.138 2.941 -3.783 1.00 96.69 83 HIS A O 1
ATOM 687 N N . CYS A 1 84 ? -3.572 1.780 -2.503 1.00 97.50 84 CYS A N 1
ATOM 688 C CA . CYS A 1 84 ? -2.886 2.121 -1.275 1.00 97.50 84 CYS A CA 1
ATOM 689 C C . CYS A 1 84 ? -2.995 1.047 -0.202 1.00 97.50 84 CYS A C 1
ATOM 691 O O . CYS A 1 84 ? -3.873 0.179 -0.182 1.00 97.50 84 CYS A O 1
ATOM 693 N N . LEU A 1 85 ? -2.056 1.140 0.719 1.00 97.81 85 LEU A N 1
ATOM 694 C CA . LEU A 1 85 ? -2.042 0.424 1.967 1.00 97.81 85 LEU A CA 1
ATOM 695 C C . LEU A 1 85 ? -2.014 1.455 3.091 1.00 97.81 85 LEU A C 1
ATOM 697 O O . LEU A 1 85 ? -1.119 2.292 3.137 1.00 97.81 85 LEU A O 1
ATOM 701 N N . ILE A 1 86 ? -2.964 1.371 4.014 1.00 97.94 86 ILE A N 1
ATOM 702 C CA . ILE A 1 86 ? -3.055 2.257 5.174 1.00 97.94 86 ILE A CA 1
ATOM 703 C C . ILE A 1 86 ? -2.580 1.508 6.413 1.00 97.94 86 ILE A C 1
ATOM 705 O O . ILE A 1 86 ? -3.163 0.500 6.794 1.00 97.94 86 ILE A O 1
ATOM 709 N N . VAL A 1 87 ? -1.564 2.035 7.078 1.00 96.19 87 VAL A N 1
ATOM 710 C CA . VAL A 1 87 ? -1.062 1.561 8.364 1.00 96.19 87 VAL A CA 1
ATOM 711 C C . VAL A 1 87 ? -1.628 2.443 9.471 1.00 96.19 87 VAL A C 1
ATOM 713 O O . VAL A 1 87 ? -1.353 3.641 9.531 1.00 96.19 87 VAL A O 1
ATOM 716 N N . GLU A 1 88 ? -2.421 1.852 10.351 1.00 95.38 88 GLU A N 1
ATOM 717 C CA . GLU A 1 88 ? -2.961 2.478 11.552 1.00 95.38 88 GLU A CA 1
ATOM 718 C C . GLU A 1 88 ? -2.045 2.241 12.750 1.00 95.38 88 GLU A C 1
ATOM 720 O O . GLU A 1 88 ? -1.480 1.159 12.912 1.00 95.38 88 GLU A O 1
ATOM 725 N N . ASN A 1 89 ? -1.950 3.244 13.623 1.00 92.50 89 ASN A N 1
ATOM 726 C CA . ASN A 1 89 ? -1.063 3.276 14.786 1.00 92.50 89 ASN A CA 1
ATOM 727 C C . ASN A 1 89 ? 0.422 3.102 14.437 1.00 92.50 89 ASN A C 1
ATOM 729 O O . ASN A 1 89 ? 1.212 2.656 15.269 1.00 92.50 89 ASN A O 1
ATOM 733 N N . ALA A 1 90 ? 0.816 3.496 13.224 1.00 90.81 90 ALA A N 1
ATOM 734 C CA . ALA A 1 90 ? 2.205 3.493 12.796 1.00 90.81 90 ALA A CA 1
ATOM 735 C C . ALA A 1 90 ? 3.069 4.353 13.734 1.00 90.81 90 ALA A C 1
ATOM 737 O O . ALA A 1 90 ? 2.667 5.429 14.177 1.00 90.81 90 ALA A O 1
ATOM 738 N N . TYR A 1 91 ? 4.286 3.892 14.028 1.00 85.81 91 TYR A N 1
ATOM 739 C CA . TYR A 1 91 ? 5.238 4.662 14.821 1.00 85.81 91 TYR A CA 1
ATOM 740 C C . TYR A 1 91 ? 6.274 5.335 13.921 1.00 85.81 91 TYR A C 1
ATOM 742 O O . TYR A 1 91 ? 7.161 4.676 13.377 1.00 85.81 91 TYR A O 1
ATOM 750 N N . ASN A 1 92 ? 6.218 6.665 13.815 1.00 85.44 92 ASN A N 1
ATOM 751 C CA . ASN A 1 92 ? 7.262 7.434 13.148 1.00 85.44 92 ASN A CA 1
ATOM 752 C C . ASN A 1 92 ? 8.233 8.050 14.165 1.00 85.44 92 ASN A C 1
ATOM 754 O O . ASN A 1 92 ? 7.918 9.012 14.864 1.00 85.44 92 ASN A O 1
ATOM 758 N N . ARG A 1 93 ? 9.472 7.547 14.207 1.00 84.38 93 ARG A N 1
ATOM 759 C CA . ARG A 1 93 ? 10.499 8.044 15.141 1.00 84.38 93 ARG A CA 1
ATOM 760 C C . ARG A 1 93 ? 10.886 9.515 14.918 1.00 84.38 93 ARG A C 1
ATOM 762 O O . ARG A 1 93 ? 11.350 10.152 15.859 1.00 84.38 93 ARG A O 1
ATOM 769 N N . ARG A 1 94 ? 10.764 10.038 13.693 1.00 87.25 94 ARG A N 1
ATOM 770 C CA . ARG A 1 94 ? 11.158 11.417 13.355 1.00 87.25 94 ARG A CA 1
ATOM 771 C C . ARG A 1 94 ? 10.070 12.427 13.707 1.00 87.25 94 ARG A C 1
ATOM 773 O O . ARG A 1 94 ? 10.398 13.492 14.215 1.00 87.25 94 ARG A O 1
ATOM 780 N N . LEU A 1 95 ? 8.812 12.097 13.422 1.00 88.81 95 LEU A N 1
ATOM 781 C CA . LEU A 1 95 ? 7.675 13.002 13.595 1.00 88.81 95 LEU A CA 1
ATOM 782 C C . LEU A 1 95 ? 6.941 12.819 14.930 1.00 88.81 95 LEU A C 1
ATOM 784 O O . LEU A 1 95 ? 6.245 13.733 15.357 1.00 88.81 95 LEU A O 1
ATOM 788 N N . GLY A 1 96 ? 7.122 11.685 15.610 1.00 89.25 96 GLY A N 1
ATOM 789 C CA . GLY A 1 96 ? 6.472 11.393 16.886 1.00 89.25 96 GLY A CA 1
ATOM 790 C C . GLY A 1 96 ? 5.254 10.481 16.746 1.00 89.25 96 GLY A C 1
ATOM 791 O O . GLY A 1 96 ? 4.927 9.988 15.667 1.00 89.25 96 GLY A O 1
ATOM 792 N N . ARG A 1 97 ? 4.596 10.216 17.879 1.00 87.50 97 ARG A N 1
ATOM 793 C CA . ARG A 1 97 ? 3.483 9.251 17.971 1.00 87.50 97 ARG A CA 1
ATOM 794 C C . ARG A 1 97 ? 2.166 9.822 17.467 1.00 87.50 97 ARG A C 1
ATOM 796 O O . ARG A 1 97 ? 1.248 9.058 17.204 1.00 87.50 97 ARG A O 1
ATOM 803 N N . GLU A 1 98 ? 2.065 11.142 17.356 1.00 93.25 98 GLU A N 1
ATOM 804 C CA . GLU A 1 98 ? 0.873 11.789 16.830 1.00 93.25 98 GLU A CA 1
ATOM 805 C C . GLU A 1 98 ? 0.730 11.592 15.315 1.00 93.25 98 GLU A C 1
ATOM 807 O O . GLU A 1 98 ? -0.355 11.779 14.783 1.00 93.25 98 GLU A O 1
ATOM 812 N N . TRP A 1 99 ? 1.788 11.176 14.616 1.00 94.38 99 TRP A N 1
ATOM 813 C CA . TRP A 1 99 ? 1.755 10.788 13.204 1.00 94.38 99 TRP A CA 1
ATOM 814 C C . TRP A 1 99 ? 1.509 9.286 13.086 1.00 94.38 99 TRP A C 1
ATOM 816 O O . TRP A 1 99 ? 2.411 8.515 12.760 1.00 94.38 99 TRP A O 1
ATOM 826 N N . SER A 1 100 ? 0.287 8.891 13.443 1.00 92.81 100 SER A N 1
ATOM 827 C CA . SER A 1 100 ? -0.115 7.500 13.660 1.00 92.81 100 SER A CA 1
ATOM 828 C C . SER A 1 100 ? -0.695 6.809 12.428 1.00 92.81 100 SER A C 1
ATOM 830 O O . SER A 1 100 ? -1.024 5.627 12.498 1.00 92.81 100 SER A O 1
ATOM 832 N N . TRP A 1 101 ? -0.832 7.515 11.309 1.00 96.94 101 TRP A N 1
ATOM 833 C CA . TRP A 1 101 ? -1.294 6.954 10.046 1.00 96.94 101 TRP A CA 1
ATOM 834 C C . TRP A 1 101 ? -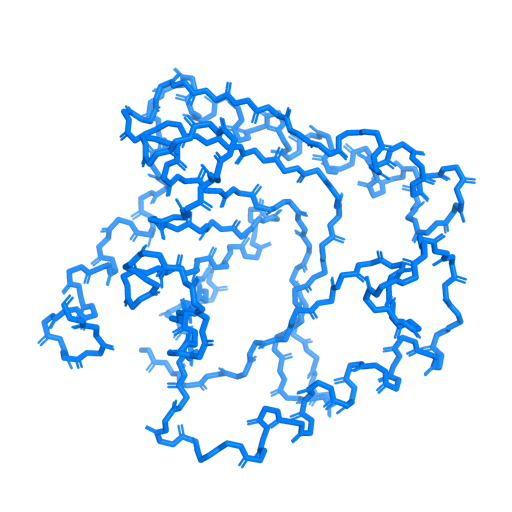0.178 7.046 9.013 1.00 96.94 101 TRP A C 1
ATOM 836 O O . TRP A 1 101 ? 0.374 8.124 8.784 1.00 96.94 101 TRP A O 1
ATOM 846 N N . TYR A 1 102 ? 0.141 5.922 8.384 1.00 96.69 102 TYR A N 1
ATOM 847 C CA . TYR A 1 102 ? 1.135 5.847 7.319 1.00 96.69 102 TYR A CA 1
ATOM 848 C C . TYR A 1 102 ? 0.484 5.209 6.102 1.00 96.69 102 TYR A C 1
ATOM 850 O O . TYR A 1 102 ? -0.030 4.103 6.201 1.00 96.69 102 TYR A O 1
ATOM 858 N N . VAL A 1 103 ? 0.471 5.891 4.964 1.00 98.12 103 VAL A N 1
ATOM 859 C CA . VAL A 1 103 ? -0.158 5.382 3.747 1.00 98.12 103 VAL A CA 1
ATOM 860 C C . VAL A 1 103 ? 0.903 5.152 2.690 1.00 98.12 103 VAL A C 1
ATOM 862 O O . VAL A 1 103 ? 1.518 6.111 2.234 1.00 98.12 103 VAL A O 1
ATOM 865 N N . HIS A 1 104 ? 1.077 3.893 2.300 1.00 98.00 104 HIS A N 1
ATOM 866 C CA . HIS A 1 104 ? 1.912 3.511 1.169 1.00 98.00 104 HIS A CA 1
ATOM 867 C C . HIS A 1 104 ? 1.088 3.525 -0.112 1.00 98.00 104 HIS A C 1
ATOM 869 O O . HIS A 1 104 ? 0.015 2.912 -0.155 1.00 98.00 104 HIS A O 1
ATOM 875 N N . LEU A 1 105 ? 1.574 4.194 -1.158 1.00 98.00 105 LEU A N 1
ATOM 876 C CA . LEU A 1 105 ? 0.966 4.108 -2.483 1.00 98.00 105 LEU A CA 1
ATOM 877 C C . LEU A 1 105 ? 1.566 2.919 -3.235 1.00 98.00 105 LEU A C 1
ATOM 879 O O . LEU A 1 105 ? 2.782 2.728 -3.280 1.00 98.00 105 LEU A O 1
ATOM 883 N N . GLY A 1 106 ? 0.705 2.109 -3.841 1.00 96.88 106 GLY A N 1
ATOM 884 C CA . GLY A 1 106 ? 1.146 0.888 -4.497 1.00 96.88 106 GLY A CA 1
ATOM 885 C C . GLY A 1 106 ? 0.029 0.104 -5.163 1.00 96.88 106 GLY A C 1
ATOM 886 O O . GLY A 1 106 ? -1.137 0.489 -5.148 1.00 96.88 106 GLY A O 1
ATOM 887 N N . GLU A 1 107 ? 0.397 -1.016 -5.763 1.00 96.81 107 GLU A N 1
ATOM 888 C CA . GLU A 1 107 ? -0.514 -1.869 -6.525 1.00 96.81 107 GLU A CA 1
ATOM 889 C C . GLU A 1 107 ? -0.712 -3.211 -5.831 1.00 96.81 107 GLU A C 1
ATOM 891 O O . GLU A 1 107 ? 0.227 -3.780 -5.275 1.00 96.81 107 GLU A O 1
ATOM 896 N N . HIS A 1 108 ? -1.928 -3.745 -5.902 1.00 97.00 108 HIS A N 1
ATOM 897 C CA . HIS A 1 108 ? -2.251 -5.071 -5.387 1.00 97.00 108 HIS A CA 1
ATOM 898 C C . HIS A 1 108 ? -2.607 -5.993 -6.542 1.00 97.00 108 HIS A C 1
ATOM 900 O O . HIS A 1 108 ? -3.438 -5.661 -7.385 1.00 97.00 108 HIS A O 1
ATOM 906 N N . GLU A 1 109 ? -2.018 -7.180 -6.544 1.00 96.50 109 GLU A N 1
ATOM 907 C CA . GLU A 1 109 ? -2.297 -8.218 -7.530 1.00 96.50 109 GLU A CA 1
ATOM 908 C C . GLU A 1 109 ? -2.545 -9.546 -6.816 1.00 96.50 109 GLU A C 1
ATOM 910 O O . GLU A 1 109 ? -1.743 -9.975 -5.984 1.00 96.50 109 GLU A O 1
ATOM 915 N N . TRP A 1 110 ? -3.641 -10.227 -7.152 1.00 96.56 110 TRP A N 1
ATOM 916 C CA . TRP A 1 110 ? -3.796 -11.628 -6.781 1.00 96.56 110 TRP A CA 1
ATOM 917 C C . TRP A 1 110 ? -2.961 -12.490 -7.726 1.00 96.56 110 TRP A C 1
ATOM 919 O O . TRP A 1 110 ? -3.209 -12.500 -8.931 1.00 96.56 110 TRP A O 1
ATOM 929 N N . ARG A 1 111 ? -2.004 -13.243 -7.177 1.00 96.69 111 ARG A N 1
ATOM 930 C CA . ARG A 1 111 ? -1.120 -14.152 -7.918 1.00 96.69 111 ARG A CA 1
ATOM 931 C C . ARG A 1 111 ? -1.553 -15.604 -7.685 1.00 96.69 111 ARG A C 1
ATOM 933 O O . ARG A 1 111 ? -1.228 -16.166 -6.634 1.00 96.69 111 ARG A O 1
ATOM 940 N N . PRO A 1 112 ? -2.281 -16.248 -8.625 1.00 96.44 112 PRO A N 1
ATOM 941 C CA . PRO A 1 112 ? -2.803 -17.603 -8.428 1.00 96.44 112 PRO A CA 1
ATOM 942 C C . PRO A 1 112 ? -1.707 -18.664 -8.296 1.00 96.44 112 PRO A C 1
ATOM 944 O O . PRO A 1 112 ? -1.869 -19.635 -7.564 1.00 96.44 112 PRO A O 1
ATOM 947 N N . ASP A 1 113 ? -0.583 -18.468 -8.981 1.00 96.12 113 ASP A N 1
ATOM 948 C CA . ASP A 1 113 ? 0.602 -19.324 -8.914 1.00 96.12 113 ASP A CA 1
ATOM 949 C C . ASP A 1 113 ? 1.249 -19.312 -7.519 1.00 96.12 113 ASP A C 1
ATOM 951 O O . ASP A 1 113 ? 1.733 -20.339 -7.041 1.00 96.12 113 ASP A O 1
ATOM 955 N N . LEU A 1 114 ? 1.176 -18.171 -6.829 1.00 95.81 114 LEU A N 1
ATOM 956 C CA . LEU A 1 114 ? 1.633 -18.006 -5.450 1.00 95.81 114 LEU A CA 1
ATOM 957 C C . LEU A 1 114 ? 0.522 -18.247 -4.417 1.00 95.81 114 LEU A C 1
ATOM 959 O O . LEU A 1 114 ? 0.823 -18.370 -3.228 1.00 95.81 114 LEU A O 1
ATOM 963 N N . ASN A 1 115 ? -0.741 -18.335 -4.849 1.00 94.50 115 ASN A N 1
ATOM 964 C CA . ASN A 1 115 ? -1.936 -18.325 -3.999 1.00 94.50 115 ASN A CA 1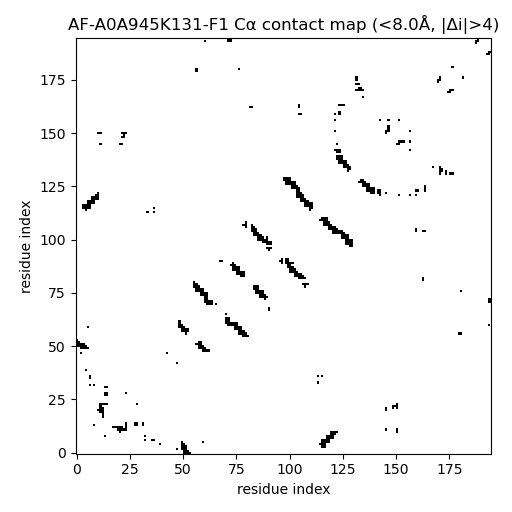
ATOM 965 C C . ASN A 1 115 ? -1.835 -17.251 -2.897 1.00 94.50 115 ASN A C 1
ATOM 967 O O . ASN A 1 115 ? -1.945 -17.554 -1.706 1.00 94.50 115 ASN A O 1
ATOM 971 N N . ALA A 1 116 ? -1.503 -16.026 -3.306 1.00 95.44 116 ALA A N 1
ATOM 972 C CA . ALA A 1 116 ? -1.256 -14.899 -2.418 1.00 95.44 116 ALA A CA 1
ATOM 973 C C . ALA A 1 116 ? -1.587 -13.571 -3.107 1.00 95.44 116 ALA A C 1
ATOM 975 O O . ALA A 1 116 ? -1.425 -13.429 -4.322 1.00 95.44 116 ALA A O 1
ATOM 976 N N . TRP A 1 117 ? -1.980 -12.583 -2.309 1.00 97.00 117 TRP A N 1
ATOM 977 C CA . TRP A 1 117 ? -1.972 -11.185 -2.719 1.00 97.00 117 TRP A CA 1
ATOM 978 C C . TRP A 1 117 ? -0.547 -10.642 -2.653 1.00 97.00 117 TRP A C 1
ATOM 980 O O . TRP A 1 117 ? 0.154 -10.841 -1.660 1.00 97.00 117 TRP A O 1
ATOM 990 N N . VAL A 1 118 ? -0.122 -9.934 -3.693 1.00 97.31 118 VAL A N 1
ATOM 991 C CA . VAL A 1 118 ? 1.145 -9.204 -3.727 1.00 97.31 118 VAL A CA 1
ATOM 992 C C . VAL A 1 118 ? 0.838 -7.716 -3.700 1.00 97.31 118 VAL A C 1
ATOM 994 O O . VAL A 1 118 ? 0.180 -7.210 -4.603 1.00 97.31 118 VAL A O 1
ATOM 997 N N . PHE A 1 119 ? 1.320 -7.022 -2.672 1.00 97.62 119 PHE A N 1
ATOM 998 C CA . PHE A 1 119 ? 1.359 -5.563 -2.641 1.00 97.62 119 PHE A CA 1
ATOM 999 C C . PHE A 1 119 ? 2.717 -5.091 -3.161 1.00 97.62 119 PHE A C 1
ATOM 1001 O O . PHE A 1 119 ? 3.750 -5.479 -2.617 1.00 97.62 119 PHE A O 1
ATOM 1008 N N . THR A 1 120 ? 2.719 -4.275 -4.209 1.00 96.69 120 THR A N 1
ATOM 1009 C CA . THR A 1 120 ? 3.909 -3.681 -4.821 1.00 96.69 120 THR A CA 1
ATOM 1010 C C . THR A 1 120 ? 3.975 -2.208 -4.451 1.00 96.69 120 THR A C 1
ATOM 1012 O O . THR A 1 120 ? 3.156 -1.415 -4.906 1.00 96.69 120 THR A O 1
ATOM 1015 N N . ASP A 1 121 ? 4.960 -1.858 -3.632 1.00 95.62 121 ASP A N 1
ATOM 1016 C CA . ASP A 1 121 ? 5.241 -0.488 -3.210 1.00 95.62 121 ASP A CA 1
ATOM 1017 C C . ASP A 1 121 ? 5.712 0.365 -4.401 1.00 95.62 121 ASP A C 1
ATOM 1019 O O . ASP A 1 121 ? 6.560 -0.080 -5.185 1.00 95.62 121 ASP A O 1
ATOM 1023 N N . LEU A 1 122 ? 5.153 1.569 -4.548 1.00 96.44 122 LEU A N 1
ATOM 1024 C CA . LEU A 1 122 ? 5.491 2.523 -5.607 1.00 96.44 122 LEU A CA 1
ATOM 1025 C C . LEU A 1 122 ? 6.100 3.819 -5.051 1.00 96.44 122 LEU A C 1
ATOM 1027 O O . LEU A 1 122 ? 5.936 4.880 -5.657 1.00 96.44 122 LEU A O 1
ATOM 1031 N N . PHE A 1 123 ? 6.865 3.713 -3.961 1.00 96.00 123 PHE A N 1
ATOM 1032 C CA . PHE A 1 123 ? 7.779 4.714 -3.394 1.00 96.00 123 PHE A CA 1
ATOM 1033 C C . PHE A 1 123 ? 7.154 5.965 -2.771 1.00 96.00 123 PHE A C 1
ATOM 1035 O O . PHE A 1 123 ? 7.749 6.530 -1.865 1.00 96.00 123 PHE A O 1
ATOM 1042 N N . ALA A 1 124 ? 6.009 6.450 -3.253 1.00 97.50 124 ALA A N 1
ATOM 1043 C CA . ALA A 1 124 ? 5.374 7.623 -2.664 1.00 97.50 124 ALA A CA 1
ATOM 1044 C C . ALA A 1 124 ? 4.574 7.233 -1.423 1.00 97.50 124 ALA A C 1
ATOM 1046 O O . ALA A 1 124 ? 3.681 6.390 -1.503 1.00 97.50 124 ALA A O 1
ATOM 1047 N N . ASP A 1 125 ? 4.816 7.943 -0.326 1.00 97.50 125 ASP A N 1
ATOM 1048 C CA . ASP A 1 125 ? 4.180 7.670 0.955 1.00 97.50 125 ASP A CA 1
ATOM 1049 C C . ASP A 1 125 ? 3.586 8.951 1.556 1.00 97.50 125 ASP A C 1
ATOM 1051 O O . ASP A 1 125 ? 4.075 10.066 1.338 1.00 97.50 125 ASP A O 1
ATOM 1055 N N . VAL A 1 126 ? 2.514 8.813 2.338 1.00 98.12 126 VAL A N 1
ATOM 1056 C CA . VAL A 1 126 ? 1.874 9.934 3.041 1.00 98.12 126 VAL A CA 1
ATOM 1057 C C . VAL A 1 126 ? 1.717 9.597 4.513 1.00 98.12 126 VAL A C 1
ATOM 1059 O O . VAL A 1 126 ? 1.042 8.637 4.880 1.00 98.12 126 VAL A O 1
ATOM 1062 N N . LEU A 1 127 ? 2.298 10.427 5.375 1.00 97.88 127 LEU A N 1
ATOM 1063 C CA . LEU A 1 127 ? 2.042 10.370 6.807 1.00 97.88 127 LEU A CA 1
ATOM 1064 C C . LEU A 1 127 ? 0.914 11.321 7.150 1.00 97.88 127 LEU A C 1
ATOM 1066 O O . LEU A 1 127 ? 0.896 12.460 6.686 1.00 97.88 127 LEU A O 1
ATOM 1070 N N . ILE A 1 128 ? -0.007 10.857 7.984 1.00 98.06 128 ILE A N 1
ATOM 1071 C CA . ILE A 1 128 ? -1.175 11.617 8.411 1.00 98.06 128 ILE A CA 1
ATOM 1072 C C . ILE A 1 128 ? -1.176 11.658 9.940 1.00 98.06 128 ILE A C 1
ATOM 1074 O O . ILE A 1 128 ? -0.945 10.662 10.632 1.00 98.06 128 ILE A O 1
ATOM 1078 N N . HIS A 1 129 ? -1.392 12.852 10.476 1.00 96.88 129 HIS A N 1
ATOM 1079 C CA . HIS A 1 129 ? -1.507 13.067 11.909 1.00 96.88 129 HIS A CA 1
ATOM 1080 C C . HIS A 1 129 ? -2.809 12.441 12.439 1.00 96.88 129 HIS A C 1
ATOM 1082 O O . HIS A 1 129 ? -3.801 12.328 11.723 1.00 96.88 129 HIS A O 1
ATOM 1088 N N . GLN A 1 130 ? -2.841 12.046 13.710 1.00 95.25 130 GLN A N 1
ATOM 1089 C CA . GLN A 1 130 ? -3.967 11.360 14.354 1.00 95.25 130 GLN A CA 1
ATOM 1090 C C . GLN A 1 130 ? -5.275 12.170 14.334 1.00 95.25 130 GLN A C 1
ATOM 1092 O O . GLN A 1 130 ? -6.357 11.599 14.440 1.00 95.25 130 GLN A O 1
ATOM 1097 N N . ASP A 1 131 ? -5.193 13.496 14.164 1.00 95.25 131 ASP A N 1
ATOM 1098 C CA . ASP A 1 131 ? -6.361 14.368 13.961 1.00 95.25 131 ASP A CA 1
ATOM 1099 C C . ASP A 1 131 ? -6.993 14.244 12.563 1.00 95.25 131 ASP A C 1
ATOM 1101 O O . ASP A 1 131 ? -8.042 14.841 12.322 1.00 95.25 131 ASP A O 1
ATOM 1105 N N . CYS A 1 132 ? -6.366 13.480 11.661 1.00 95.88 132 CYS A N 1
ATOM 1106 C CA . CYS A 1 132 ? -6.769 13.240 10.276 1.00 95.88 132 CYS A CA 1
ATOM 1107 C C . CYS A 1 132 ? -6.913 14.519 9.433 1.00 95.88 132 CYS A C 1
ATOM 1109 O O . CYS A 1 132 ? -7.647 14.527 8.449 1.00 95.88 132 CYS A O 1
ATOM 1111 N N . ARG A 1 133 ? -6.234 15.611 9.816 1.00 93.62 133 ARG A N 1
ATOM 1112 C CA . ARG A 1 133 ? -6.302 16.915 9.125 1.00 93.62 133 ARG A CA 1
ATOM 1113 C C . ARG A 1 133 ? -4.958 17.385 8.593 1.00 93.62 133 ARG A C 1
ATOM 1115 O O . ARG A 1 133 ? -4.917 18.166 7.647 1.00 93.62 133 ARG A O 1
ATOM 1122 N N . GLN A 1 134 ? -3.867 16.944 9.209 1.00 95.56 134 GLN A N 1
ATOM 1123 C CA . GLN A 1 134 ? -2.510 17.290 8.796 1.00 95.56 134 GLN A CA 1
ATOM 1124 C C . GLN A 1 134 ? -1.862 16.093 8.111 1.00 95.56 134 GLN A C 1
ATOM 1126 O O . GLN A 1 134 ? -2.009 14.959 8.566 1.00 95.56 134 GLN A O 1
ATOM 1131 N N . HIS A 1 135 ? -1.128 16.353 7.035 1.00 97.31 135 HIS A N 1
ATOM 1132 C CA . HIS A 1 135 ? -0.392 15.334 6.303 1.00 97.31 135 HIS A CA 1
ATOM 1133 C C . HIS A 1 135 ? 0.983 15.853 5.874 1.00 97.31 135 HIS A C 1
ATOM 1135 O O . HIS A 1 135 ? 1.203 17.060 5.767 1.00 97.3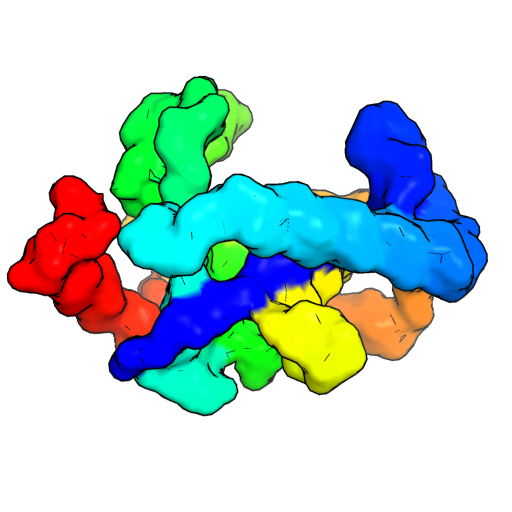1 135 HIS A O 1
ATOM 1141 N N . THR A 1 136 ? 1.902 14.933 5.604 1.00 97.06 136 THR A N 1
ATOM 1142 C CA . THR A 1 136 ? 3.140 15.202 4.872 1.00 97.06 136 THR A CA 1
ATOM 1143 C C . THR A 1 136 ? 3.377 14.084 3.874 1.00 97.06 136 THR A C 1
ATOM 1145 O O . THR A 1 136 ? 3.192 12.912 4.194 1.00 97.06 136 THR A O 1
ATOM 1148 N N . VAL A 1 137 ? 3.797 14.451 2.668 1.00 97.75 137 VAL A N 1
ATOM 1149 C CA . VAL A 1 137 ? 4.238 13.493 1.650 1.00 97.75 137 VAL A CA 1
ATOM 1150 C C . VAL A 1 137 ? 5.728 13.247 1.848 1.00 97.75 137 VAL A C 1
ATOM 1152 O O . VAL A 1 137 ? 6.472 14.195 2.116 1.00 97.75 137 VAL A O 1
ATOM 1155 N N . VAL A 1 138 ? 6.157 11.995 1.749 1.00 96.44 138 VAL A N 1
ATOM 1156 C CA . VAL A 1 138 ? 7.564 11.592 1.855 1.00 96.44 138 VAL A CA 1
ATOM 1157 C C . VAL A 1 138 ? 7.951 10.685 0.687 1.00 96.44 138 VAL A C 1
ATOM 1159 O O . VAL A 1 138 ? 7.101 10.299 -0.115 1.00 96.44 138 VAL A O 1
ATOM 1162 N N . ASP A 1 139 ? 9.253 10.433 0.562 1.00 95.88 139 ASP A N 1
ATOM 1163 C CA . ASP A 1 139 ? 9.857 9.481 -0.380 1.00 95.88 139 ASP A CA 1
ATOM 1164 C C . ASP A 1 139 ? 9.590 9.796 -1.878 1.00 95.88 139 ASP A C 1
ATOM 1166 O O . ASP A 1 139 ? 9.746 8.975 -2.782 1.00 95.88 139 ASP A O 1
ATOM 1170 N N . LEU A 1 140 ? 9.268 11.063 -2.185 1.00 97.25 140 LEU A N 1
ATOM 1171 C CA . LEU A 1 140 ? 9.165 11.563 -3.566 1.00 97.25 140 LEU A CA 1
ATOM 1172 C C . LEU A 1 140 ? 10.515 11.588 -4.302 1.00 97.25 140 LEU A C 1
ATOM 1174 O O . LEU A 1 140 ? 10.547 11.549 -5.534 1.00 97.25 140 LEU A O 1
ATOM 1178 N N . ASP A 1 141 ? 11.624 11.684 -3.573 1.00 96.62 141 ASP A N 1
ATOM 1179 C CA . ASP A 1 141 ? 12.974 11.535 -4.114 1.00 96.62 141 ASP A CA 1
ATOM 1180 C C . ASP A 1 141 ? 13.257 10.088 -4.529 1.00 96.62 141 ASP A C 1
ATOM 1182 O O . ASP A 1 141 ? 13.784 9.873 -5.623 1.00 96.62 141 ASP A O 1
ATOM 1186 N N . ASP A 1 142 ? 12.821 9.114 -3.730 1.00 96.31 142 ASP A N 1
ATOM 1187 C CA . ASP A 1 142 ? 12.874 7.691 -4.076 1.00 96.31 142 ASP A CA 1
ATOM 1188 C C . ASP A 1 142 ? 11.999 7.382 -5.305 1.00 96.31 142 ASP A C 1
ATOM 1190 O O . ASP A 1 142 ? 12.458 6.708 -6.232 1.00 96.31 142 ASP A O 1
ATOM 1194 N N . LEU A 1 143 ? 10.789 7.955 -5.397 1.00 97.12 143 LEU A N 1
ATOM 1195 C CA . LEU A 1 143 ? 9.948 7.868 -6.601 1.00 97.12 143 LEU A CA 1
ATOM 1196 C C . LEU A 1 143 ? 10.677 8.417 -7.840 1.00 97.12 143 LEU A C 1
ATOM 1198 O O . LEU A 1 143 ? 10.704 7.774 -8.894 1.00 97.12 143 LEU A O 1
ATOM 1202 N N . ALA A 1 144 ? 11.287 9.601 -7.730 1.00 97.31 144 ALA A N 1
ATOM 1203 C CA . ALA A 1 144 ? 12.035 10.211 -8.829 1.00 97.31 144 ALA A CA 1
ATOM 1204 C C . ALA A 1 144 ? 13.248 9.357 -9.236 1.00 97.31 144 ALA A C 1
ATOM 1206 O O . ALA A 1 144 ? 13.508 9.171 -10.431 1.00 97.31 144 ALA A O 1
ATOM 1207 N N . GLN A 1 145 ? 13.960 8.793 -8.257 1.00 96.50 145 GLN A N 1
ATOM 1208 C CA . GLN A 1 145 ? 15.071 7.880 -8.497 1.00 96.50 145 GLN A CA 1
ATOM 1209 C C . GLN A 1 145 ? 14.603 6.601 -9.203 1.00 96.50 145 GLN A C 1
ATOM 1211 O O . GLN A 1 145 ? 15.251 6.160 -10.153 1.00 96.50 145 GLN A O 1
ATOM 1216 N N . ALA A 1 146 ? 13.472 6.025 -8.795 1.00 97.00 146 ALA A N 1
ATOM 1217 C CA . ALA A 1 146 ? 12.911 4.828 -9.410 1.00 97.00 146 ALA A CA 1
ATOM 1218 C C . ALA A 1 146 ? 12.560 5.042 -10.890 1.00 97.00 146 ALA A C 1
ATOM 1220 O O . ALA A 1 146 ? 12.838 4.168 -11.715 1.00 97.00 146 ALA A O 1
ATOM 1221 N N . VAL A 1 147 ? 12.031 6.220 -11.245 1.00 97.75 147 VAL A N 1
ATOM 1222 C CA . VAL A 1 147 ? 11.802 6.612 -12.647 1.00 97.75 147 VAL A CA 1
ATOM 1223 C C . VAL A 1 147 ? 13.125 6.739 -13.403 1.00 97.75 147 VAL A C 1
ATOM 1225 O O . VAL A 1 147 ? 13.262 6.197 -14.499 1.00 97.75 147 VAL A O 1
ATOM 1228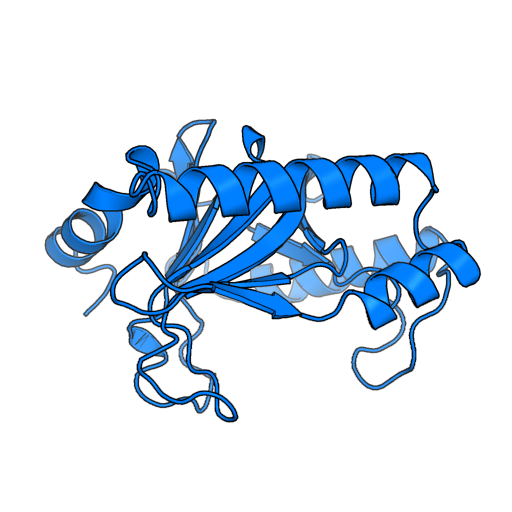 N N . GLN A 1 148 ? 14.123 7.417 -12.825 1.00 97.31 148 GLN A N 1
ATOM 1229 C CA . GLN A 1 148 ? 15.433 7.604 -13.461 1.00 97.31 148 GLN A CA 1
ATOM 1230 C C . GLN A 1 148 ? 16.148 6.271 -13.726 1.00 97.31 148 GLN A C 1
ATOM 1232 O O . GLN A 1 148 ? 16.793 6.104 -14.760 1.00 97.31 148 GLN A O 1
ATOM 1237 N N . LEU A 1 149 ? 16.025 5.326 -12.795 1.00 96.69 149 LEU A N 1
ATOM 1238 C CA . LEU A 1 149 ? 16.585 3.979 -12.892 1.00 96.69 149 LEU A CA 1
ATOM 1239 C C . LEU A 1 149 ? 15.704 3.014 -13.701 1.00 96.69 149 LEU A C 1
ATOM 1241 O O . LEU A 1 149 ? 16.057 1.843 -13.826 1.00 96.69 149 LEU A O 1
ATOM 1245 N N . GLN A 1 150 ? 14.578 3.489 -14.245 1.00 96.81 150 GLN A N 1
ATOM 1246 C CA . GLN A 1 150 ? 13.610 2.699 -15.013 1.00 96.81 150 GLN A CA 1
ATOM 1247 C C . GLN A 1 150 ? 13.052 1.490 -14.242 1.00 96.81 150 GLN A C 1
ATOM 1249 O O . GLN A 1 150 ? 12.664 0.491 -14.842 1.00 96.81 150 GLN A O 1
ATOM 1254 N N . ILE A 1 151 ? 13.018 1.575 -12.910 1.00 96.94 151 ILE A N 1
ATOM 1255 C CA . ILE A 1 151 ? 12.436 0.551 -12.033 1.00 96.94 151 ILE A CA 1
ATOM 1256 C C . ILE A 1 151 ? 10.911 0.565 -12.164 1.00 96.94 151 ILE A C 1
ATOM 1258 O O . ILE A 1 151 ? 10.274 -0.486 -12.158 1.00 96.94 151 ILE A O 1
ATOM 1262 N N . ILE A 1 152 ? 10.347 1.763 -12.329 1.00 96.88 152 ILE A N 1
ATOM 1263 C CA . ILE A 1 152 ? 8.948 1.985 -12.687 1.00 96.88 152 ILE A CA 1
ATOM 1264 C C . ILE A 1 152 ? 8.867 2.809 -13.970 1.00 96.88 152 ILE A C 1
ATOM 1266 O O . ILE A 1 152 ? 9.773 3.579 -14.304 1.00 96.88 152 ILE A O 1
ATOM 1270 N N . SER A 1 153 ? 7.763 2.649 -14.689 1.00 96.88 153 SER A N 1
ATOM 1271 C CA . SER A 1 153 ? 7.459 3.442 -15.880 1.00 96.88 153 SER A CA 1
ATOM 1272 C C . SER A 1 153 ? 7.021 4.870 -15.530 1.00 96.88 153 SER A C 1
ATOM 1274 O O . SER A 1 153 ? 6.602 5.168 -14.408 1.00 96.88 153 SER A O 1
ATOM 1276 N N . THR A 1 154 ? 7.074 5.773 -16.513 1.00 97.69 154 THR A N 1
ATOM 1277 C CA . THR A 1 154 ? 6.526 7.131 -16.366 1.00 97.69 154 THR A CA 1
ATOM 1278 C C . THR A 1 154 ? 5.013 7.100 -16.146 1.00 97.69 154 THR A C 1
ATOM 1280 O O . THR A 1 154 ? 4.480 7.925 -15.402 1.00 97.69 154 THR A O 1
ATOM 1283 N N . GLU A 1 155 ? 4.319 6.140 -16.752 1.00 97.75 155 GLU A N 1
ATOM 1284 C CA . GLU A 1 155 ? 2.890 5.905 -16.578 1.00 97.75 155 GLU A CA 1
ATOM 1285 C C . GLU A 1 155 ? 2.567 5.518 -15.132 1.00 97.75 155 GLU A C 1
ATOM 1287 O O . GLU A 1 155 ? 1.687 6.136 -14.533 1.00 97.75 155 GLU A O 1
ATOM 1292 N N . GLN A 1 156 ? 3.322 4.576 -14.551 1.00 96.94 156 GLN A N 1
ATOM 1293 C CA . GLN A 1 156 ? 3.185 4.195 -13.140 1.00 96.94 156 GLN A CA 1
ATOM 1294 C C . GLN A 1 156 ? 3.451 5.384 -12.219 1.00 96.94 156 GLN A C 1
ATOM 1296 O O . GLN A 1 156 ? 2.607 5.700 -11.392 1.00 96.94 156 GLN A O 1
ATOM 1301 N N . ALA A 1 157 ? 4.551 6.117 -12.412 1.00 97.94 157 ALA A N 1
ATOM 1302 C CA . ALA A 1 157 ? 4.836 7.298 -11.596 1.00 97.94 157 ALA A CA 1
ATOM 1303 C C . ALA A 1 157 ? 3.738 8.371 -11.707 1.00 97.94 157 ALA A C 1
ATOM 1305 O O . ALA A 1 157 ? 3.347 8.982 -10.713 1.00 97.94 157 ALA A O 1
ATOM 1306 N N . THR A 1 158 ? 3.195 8.580 -12.909 1.00 98.38 158 THR A N 1
ATOM 1307 C CA . THR A 1 158 ? 2.082 9.513 -13.134 1.00 98.38 158 THR A CA 1
ATOM 1308 C C . THR A 1 158 ? 0.815 9.060 -12.410 1.00 98.38 158 THR A C 1
ATOM 1310 O O . THR A 1 158 ? 0.113 9.892 -11.833 1.00 98.38 158 THR A O 1
ATOM 1313 N N . ALA A 1 159 ? 0.505 7.762 -12.443 1.00 97.88 159 ALA A N 1
ATOM 1314 C CA . ALA A 1 159 ? -0.616 7.196 -11.705 1.00 97.88 159 ALA A CA 1
ATOM 1315 C C . ALA A 1 159 ? -0.409 7.356 -10.193 1.00 97.88 159 ALA A C 1
ATOM 1317 O O . ALA A 1 159 ? -1.278 7.928 -9.537 1.00 97.88 159 ALA A O 1
ATOM 1318 N N . THR A 1 160 ? 0.761 6.978 -9.667 1.00 98.12 160 THR A N 1
ATOM 1319 C CA . THR A 1 160 ? 1.128 7.146 -8.253 1.00 98.12 160 THR A CA 1
ATOM 1320 C C . THR A 1 160 ? 0.901 8.581 -7.790 1.00 98.12 160 THR A C 1
ATOM 1322 O O . THR A 1 160 ? 0.176 8.791 -6.826 1.00 98.12 160 THR A O 1
ATOM 1325 N N . LEU A 1 161 ? 1.407 9.581 -8.521 1.00 98.56 161 LEU A N 1
ATOM 1326 C CA . LEU A 1 161 ? 1.215 10.995 -8.171 1.00 98.56 161 LEU A CA 1
ATOM 1327 C C . LEU A 1 161 ? -0.266 11.412 -8.143 1.00 98.56 161 LEU A C 1
ATOM 1329 O O . LEU A 1 161 ? -0.671 12.194 -7.282 1.00 98.56 161 LEU A O 1
ATOM 1333 N N . ARG A 1 162 ? -1.095 10.894 -9.058 1.00 98.50 162 ARG A N 1
ATOM 1334 C CA . ARG A 1 162 ? -2.546 11.155 -9.054 1.00 98.50 162 ARG A CA 1
ATOM 1335 C C . ARG A 1 162 ? -3.235 10.500 -7.860 1.00 98.50 162 ARG A C 1
ATOM 1337 O O . ARG A 1 162 ? -4.097 11.132 -7.255 1.00 98.50 162 ARG A O 1
ATOM 1344 N N . HIS A 1 163 ? -2.853 9.275 -7.504 1.00 98.12 163 HIS A N 1
ATOM 1345 C CA . HIS A 1 163 ? -3.378 8.589 -6.323 1.00 98.12 163 HIS A CA 1
ATOM 1346 C C . HIS A 1 163 ? -2.949 9.290 -5.028 1.00 98.12 163 HIS A C 1
ATOM 1348 O O . HIS A 1 163 ? -3.785 9.503 -4.151 1.00 98.12 163 HIS A O 1
ATOM 1354 N N . THR A 1 164 ? -1.697 9.754 -4.940 1.00 98.50 164 THR A N 1
ATOM 1355 C CA . THR A 1 164 ? -1.220 10.600 -3.837 1.00 98.50 164 THR A CA 1
ATOM 1356 C C . THR A 1 164 ? -2.062 11.871 -3.715 1.00 98.50 164 THR A C 1
ATOM 1358 O O . THR A 1 164 ? -2.504 12.202 -2.617 1.00 98.50 164 THR A O 1
ATOM 1361 N N . GLN A 1 165 ? -2.344 12.565 -4.825 1.00 98.31 165 GLN A N 1
ATOM 1362 C CA . GLN A 1 165 ? -3.191 13.762 -4.796 1.00 98.31 165 GLN A CA 1
ATOM 1363 C C . GLN A 1 165 ? -4.619 13.447 -4.330 1.00 98.31 165 GLN A C 1
ATOM 1365 O O . GLN A 1 165 ? -5.143 14.156 -3.477 1.00 98.31 165 GLN A O 1
ATOM 1370 N N . ALA A 1 166 ? -5.232 12.370 -4.827 1.00 97.81 166 ALA A N 1
ATOM 1371 C CA . ALA A 1 166 ? -6.576 11.970 -4.409 1.00 97.81 166 ALA A CA 1
ATOM 1372 C C . ALA A 1 166 ? -6.653 11.661 -2.900 1.00 97.81 166 ALA A C 1
ATOM 1374 O O . ALA A 1 166 ? -7.620 12.033 -2.234 1.00 97.81 166 ALA A O 1
ATOM 1375 N N . LEU A 1 167 ? -5.613 11.033 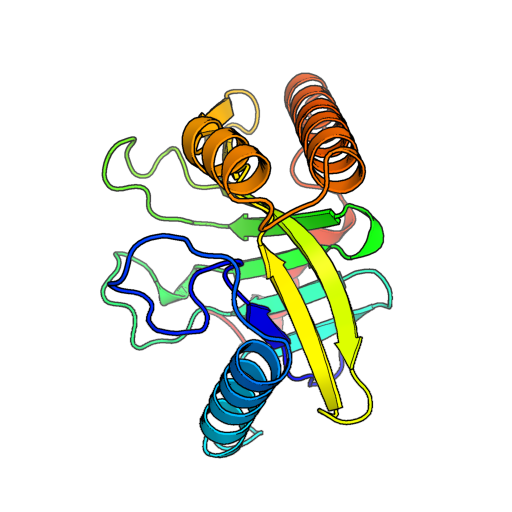-2.338 1.00 98.00 167 LEU A N 1
ATOM 1376 C CA . LEU A 1 167 ? -5.495 10.813 -0.896 1.00 98.00 167 LEU A CA 1
ATOM 1377 C C . LEU A 1 167 ? -5.396 12.137 -0.123 1.00 98.00 167 LEU A C 1
ATOM 1379 O O . LEU A 1 167 ? -6.085 12.313 0.880 1.00 98.00 167 LEU A O 1
ATOM 1383 N N . ILE A 1 168 ? -4.569 13.076 -0.591 1.00 98.00 168 ILE A N 1
ATOM 1384 C CA . ILE A 1 168 ? -4.427 14.408 0.020 1.00 98.00 168 ILE A CA 1
ATOM 1385 C C . ILE A 1 168 ? -5.760 15.162 0.014 1.00 98.00 168 ILE A C 1
ATOM 1387 O O . ILE A 1 168 ? -6.129 15.770 1.025 1.00 98.00 168 ILE A O 1
ATOM 1391 N N . ASP A 1 169 ? -6.494 15.102 -1.097 1.00 97.69 169 ASP A N 1
ATOM 1392 C CA . ASP A 1 169 ? -7.807 15.731 -1.230 1.00 97.69 169 ASP A CA 1
ATOM 1393 C C . ASP A 1 169 ? -8.803 15.132 -0.224 1.00 97.69 169 ASP A C 1
ATOM 1395 O O . ASP A 1 169 ? -9.485 15.880 0.476 1.00 97.69 169 ASP A O 1
ATOM 1399 N N . SER A 1 170 ? -8.812 13.803 -0.061 1.00 97.00 170 SER A N 1
ATOM 1400 C CA . SER A 1 170 ? -9.643 13.098 0.930 1.00 97.00 170 SER A CA 1
ATOM 1401 C C . SER A 1 170 ? -9.306 13.492 2.377 1.00 97.00 170 SER A C 1
ATOM 1403 O O . SER A 1 170 ? -10.203 13.776 3.177 1.00 97.00 170 SER A O 1
ATOM 1405 N N . VAL A 1 171 ? -8.016 13.589 2.723 1.00 97.44 171 VAL A N 1
ATOM 1406 C CA . VAL A 1 171 ? -7.576 14.075 4.046 1.00 97.44 171 VAL A CA 1
ATOM 1407 C C . VAL A 1 171 ? -8.034 15.517 4.266 1.00 97.44 171 VAL A C 1
ATOM 1409 O O . VAL A 1 171 ? -8.595 15.847 5.310 1.00 97.44 171 VAL A O 1
ATOM 1412 N N . THR A 1 172 ? -7.850 16.376 3.265 1.00 96.62 172 THR A N 1
ATOM 1413 C CA . THR A 1 172 ? -8.233 17.795 3.332 1.00 96.62 172 THR A CA 1
ATOM 1414 C C . THR A 1 172 ? -9.748 17.973 3.468 1.00 96.62 172 THR A C 1
ATOM 1416 O O . THR A 1 172 ? -10.201 18.864 4.190 1.00 96.62 172 THR A O 1
ATOM 1419 N N . ALA A 1 173 ? -10.536 17.101 2.835 1.00 96.81 173 ALA A N 1
ATOM 1420 C CA . ALA A 1 173 ? -11.992 17.060 2.954 1.00 96.81 173 ALA A CA 1
ATOM 1421 C C . ALA A 1 173 ? -12.485 16.509 4.310 1.00 96.81 173 ALA A C 1
ATOM 1423 O O . ALA A 1 173 ? -13.665 16.646 4.634 1.00 96.81 173 ALA A O 1
ATOM 1424 N N . GLY A 1 174 ? -11.600 15.929 5.131 1.00 96.38 174 GLY A N 1
ATOM 1425 C CA . GLY A 1 174 ? -11.960 15.283 6.397 1.00 96.38 174 GLY A CA 1
ATOM 1426 C C . GLY A 1 174 ? -12.620 13.913 6.219 1.00 96.38 174 GLY A C 1
ATOM 1427 O O . GLY A 1 174 ? -13.330 13.454 7.112 1.00 96.38 174 GLY A O 1
ATOM 1428 N N . GLU A 1 175 ? -12.400 13.273 5.072 1.00 96.19 175 GLU A N 1
ATOM 1429 C CA . GLU A 1 175 ? -12.976 11.972 4.715 1.00 96.19 175 GLU A CA 1
ATOM 1430 C C . GLU A 1 175 ? -12.075 10.799 5.134 1.00 96.19 175 GLU A C 1
ATOM 1432 O O . GLU A 1 175 ? -12.516 9.652 5.156 1.00 96.19 175 GLU A O 1
ATOM 1437 N N . PHE A 1 176 ? -10.828 11.076 5.524 1.00 96.94 176 PHE A N 1
ATOM 1438 C CA . PHE A 1 176 ? -9.899 10.082 6.056 1.00 96.94 176 PHE A CA 1
ATOM 1439 C C . PHE A 1 176 ? -10.182 9.758 7.546 1.00 96.94 176 PHE A C 1
ATOM 1441 O O . PHE A 1 176 ? -10.521 10.662 8.318 1.00 96.94 176 PHE A O 1
ATOM 1448 N N . PRO A 1 177 ? -10.014 8.499 8.004 1.00 96.25 177 PRO A N 1
ATOM 1449 C CA . PRO A 1 177 ? -9.781 7.287 7.211 1.00 96.25 177 PRO A CA 1
ATOM 1450 C C . PRO A 1 177 ? -11.014 6.875 6.384 1.00 96.25 177 PRO A C 1
ATOM 1452 O O . PRO A 1 177 ? -12.134 7.187 6.791 1.00 96.25 177 PRO A O 1
ATOM 1455 N N . PRO A 1 178 ? -10.842 6.132 5.273 1.00 95.56 178 PRO A N 1
ATOM 1456 C CA . PRO A 1 178 ? -11.961 5.650 4.463 1.00 95.56 178 PRO A CA 1
ATOM 1457 C C . PRO A 1 178 ? -12.991 4.857 5.282 1.00 95.56 178 PRO A C 1
ATOM 1459 O O . PRO A 1 178 ? -12.626 4.027 6.118 1.00 95.56 178 PRO A O 1
ATOM 1462 N N . GLU A 1 179 ? -14.283 5.052 4.998 1.00 93.44 179 GLU A N 1
ATOM 1463 C CA . GLU A 1 179 ? -15.396 4.404 5.719 1.00 93.44 179 GLU A CA 1
ATOM 1464 C C . GLU A 1 179 ? -15.253 2.880 5.820 1.00 93.44 179 GLU A C 1
ATOM 1466 O O . GLU A 1 179 ? -15.536 2.288 6.860 1.00 93.44 179 GLU A O 1
ATOM 1471 N N . GLN A 1 180 ? -14.736 2.246 4.766 1.00 93.38 180 GLN A N 1
ATOM 1472 C CA . GLN A 1 180 ? -14.554 0.797 4.701 1.00 93.38 180 GLN A CA 1
ATOM 1473 C C . GLN A 1 180 ? -13.585 0.228 5.748 1.00 93.38 180 GLN A C 1
ATOM 1475 O O . GLN A 1 180 ? -13.717 -0.948 6.082 1.00 93.38 180 GLN A O 1
ATOM 1480 N N . ILE A 1 181 ? -12.646 1.023 6.292 1.00 95.12 181 ILE A N 1
ATOM 1481 C CA . ILE A 1 181 ? -11.688 0.552 7.313 1.00 95.12 181 ILE A CA 1
ATOM 1482 C C . ILE A 1 181 ? -12.124 0.881 8.746 1.00 95.12 181 ILE A C 1
ATOM 1484 O O . ILE A 1 181 ? -11.768 0.154 9.673 1.00 95.12 181 ILE A O 1
ATOM 1488 N N . ARG A 1 182 ? -12.957 1.917 8.938 1.00 92.56 182 ARG A N 1
ATOM 1489 C CA . ARG A 1 182 ? -13.409 2.397 10.260 1.00 92.56 182 ARG A CA 1
ATOM 1490 C C . ARG A 1 182 ? -13.933 1.304 11.210 1.00 92.56 182 ARG A C 1
ATOM 1492 O O . ARG A 1 182 ? -13.578 1.361 12.387 1.00 92.56 182 ARG A O 1
ATOM 1499 N N . PRO A 1 183 ? -14.758 0.325 10.783 1.00 92.50 183 PRO A N 1
ATOM 1500 C CA . PRO A 1 183 ? -15.325 -0.645 11.722 1.00 92.50 183 PRO A CA 1
ATOM 1501 C C . PRO A 1 183 ? -14.338 -1.741 12.156 1.00 92.50 183 PRO A C 1
ATOM 1503 O O . PRO A 1 183 ? -14.600 -2.447 13.131 1.00 92.50 183 PRO A O 1
ATOM 1506 N N . TRP A 1 184 ? -13.219 -1.923 11.448 1.00 94.00 184 TRP A N 1
ATOM 1507 C CA . TRP A 1 184 ? -12.457 -3.169 11.540 1.00 94.00 184 TRP A CA 1
ATOM 1508 C C . TRP A 1 184 ? -11.636 -3.321 12.809 1.00 94.00 184 TRP A C 1
ATOM 1510 O O . TRP A 1 184 ? -11.548 -4.434 13.315 1.00 94.00 184 TRP A O 1
ATOM 1520 N N . ARG A 1 185 ? -11.115 -2.240 13.397 1.00 92.94 185 ARG A N 1
ATOM 1521 C CA . ARG A 1 185 ? -10.444 -2.340 14.702 1.00 92.94 185 ARG A CA 1
ATOM 1522 C C . ARG A 1 185 ? -11.379 -2.911 15.771 1.00 92.94 185 ARG A C 1
ATOM 1524 O O . ARG A 1 185 ? -11.031 -3.894 16.417 1.00 92.94 185 ARG A O 1
ATOM 1531 N N . GLY A 1 186 ? -12.575 -2.334 15.910 1.00 93.00 186 GLY A N 1
ATOM 1532 C CA . GLY A 1 186 ? -13.580 -2.815 16.862 1.00 93.00 186 GLY A CA 1
ATOM 1533 C C . GLY A 1 186 ? -13.997 -4.255 16.563 1.00 93.00 186 GLY A C 1
ATOM 1534 O O . GLY A 1 186 ? -14.000 -5.093 17.460 1.00 93.00 186 GLY A O 1
ATOM 1535 N N . HIS A 1 187 ? -14.231 -4.574 15.287 1.00 93.06 187 HIS A N 1
ATOM 1536 C CA . HIS A 1 187 ? -14.557 -5.934 14.861 1.00 93.06 187 HIS A CA 1
ATOM 1537 C C . HIS A 1 187 ? -13.475 -6.954 15.255 1.00 93.06 187 HIS A C 1
ATOM 1539 O O . HIS A 1 187 ? -13.790 -8.003 15.813 1.00 93.06 187 HIS A O 1
ATOM 1545 N N . LEU A 1 188 ? -12.197 -6.653 15.008 1.00 91.44 188 LEU A N 1
ATOM 1546 C CA . LEU A 1 188 ? -11.086 -7.541 15.360 1.00 91.44 188 LEU A CA 1
ATOM 1547 C C . LEU A 1 188 ? -10.924 -7.693 16.883 1.00 91.44 188 LEU A C 1
ATOM 1549 O O . LEU A 1 188 ? -10.596 -8.787 17.342 1.00 91.44 188 LEU A O 1
ATOM 1553 N N . GLN A 1 189 ? -11.179 -6.636 17.664 1.00 92.25 189 GLN A N 1
ATOM 1554 C CA . GLN A 1 189 ? -11.160 -6.681 19.135 1.00 92.25 189 GLN A CA 1
ATOM 1555 C C . GLN A 1 189 ? -12.281 -7.562 19.693 1.00 92.25 189 GLN A C 1
ATOM 1557 O O . GLN A 1 189 ? -12.031 -8.425 20.532 1.00 92.25 189 GLN A O 1
ATOM 1562 N N . GLU A 1 190 ? -13.507 -7.400 19.192 1.00 93.50 190 GLU A N 1
ATOM 1563 C CA . GLU A 1 190 ? -14.670 -8.202 19.601 1.00 93.50 190 GLU A CA 1
ATOM 1564 C C . GLU A 1 190 ? -14.471 -9.703 19.348 1.00 93.50 190 GLU A C 1
ATOM 1566 O O . GLU A 1 190 ? -14.980 -10.535 20.100 1.00 93.50 190 GLU A O 1
ATOM 1571 N N . HIS A 1 191 ? -13.693 -10.051 18.319 1.00 89.44 191 HIS A N 1
ATOM 1572 C CA . HIS A 1 191 ? -13.363 -11.432 17.964 1.00 89.44 191 HIS A CA 1
ATOM 1573 C C . HIS A 1 191 ? -12.039 -11.921 18.579 1.00 89.44 191 HIS A C 1
ATOM 1575 O O . HIS A 1 191 ? -11.612 -13.038 18.291 1.00 89.44 191 HIS A O 1
ATOM 1581 N N . GLY A 1 192 ? -11.381 -11.116 19.425 1.00 87.19 192 GLY A N 1
ATOM 1582 C CA . GLY A 1 192 ? -10.141 -11.487 20.115 1.00 87.19 192 GLY A CA 1
ATOM 1583 C C . GLY A 1 192 ? -8.923 -11.658 19.199 1.00 87.19 192 GLY A C 1
ATOM 1584 O O . GLY A 1 192 ? -7.954 -12.312 19.581 1.00 87.19 192 GLY A O 1
ATOM 1585 N N . LEU A 1 193 ? -8.963 -11.092 17.990 1.00 84.56 193 LEU A N 1
ATOM 1586 C CA . LEU A 1 193 ? -7.877 -11.175 17.007 1.00 84.56 193 LEU A CA 1
ATOM 1587 C C . LEU A 1 193 ? -6.788 -10.126 17.268 1.00 84.56 193 LEU A C 1
ATOM 1589 O O . LEU A 1 193 ? -5.620 -10.320 16.910 1.00 84.56 193 LEU A O 1
ATOM 1593 N N . ILE A 1 194 ? -7.145 -9.034 17.946 1.00 83.69 194 ILE A N 1
ATOM 1594 C CA . ILE A 1 194 ? -6.227 -8.010 18.460 1.00 83.69 194 ILE A CA 1
ATOM 1595 C C . ILE A 1 194 ? -6.568 -7.650 19.912 1.00 83.69 194 ILE A C 1
ATOM 1597 O O . ILE A 1 194 ? -7.662 -7.963 20.381 1.00 83.69 194 ILE A O 1
ATOM 1601 N N . GLY A 1 195 ? -5.597 -7.048 20.609 1.00 71.81 195 GLY A N 1
ATOM 1602 C CA . GLY A 1 195 ? -5.720 -6.597 22.001 1.00 71.81 195 GLY A CA 1
ATOM 1603 C C . GLY A 1 195 ? -6.458 -5.274 22.173 1.00 71.81 195 GLY A C 1
ATOM 1604 O O . GLY A 1 195 ? -6.620 -4.518 21.184 1.00 71.81 195 GLY A O 1
#

Radius of gyration: 16.54 Å; Cα contacts (8 Å, |Δi|>4): 339; chains: 1; bounding box: 36×40×39 Å

Solvent-accessible surface area (backbone atoms only — not comparable to full-atom values): 10689 Å² total; per-residue (Å²): 114,44,83,45,52,74,44,83,40,59,68,34,28,53,94,36,85,90,52,72,80,43,61,68,57,71,68,50,46,48,52,38,52,52,50,53,52,52,58,57,67,72,44,62,76,93,72,60,48,30,31,34,66,51,100,59,32,35,41,35,49,51,62,85,85,51,98,50,90,64,33,73,68,22,35,34,40,37,26,55,90,70,34,31,34,40,27,39,59,33,79,35,89,87,80,33,72,59,34,16,30,38,33,42,30,29,47,59,44,82,38,77,94,72,64,27,36,37,38,37,46,55,50,38,31,38,39,25,29,72,85,34,65,51,72,48,79,43,46,57,65,54,34,53,48,32,45,76,58,59,55,42,52,72,67,55,54,53,49,49,52,52,46,53,48,54,50,50,50,35,26,70,72,59,53,44,75,53,76,89,58,68,60,49,64,60,54,34,38,79,69,66,76,40,127

Mean predicted aligned error: 3.74 Å

Sequence (195 aa):
MQDTLIVWRRTGKEHGESSGFQLNPPDVVEASLQTKVAIARNVPADTWSWWQASDELLIEKNRPEVDWPRAEEVLYYHLPQQHCLIVENAYNRRLGREWSWYVHLGEHEWRPDLNAWVFTDLFADVLIHQDCRQHTVVDLDDLAQAVQLQIISTEQATATLRHTQALIDSVTAGEFPPEQIRPWRGHLQEHGLIG

pLDDT: mean 92.74, std 6.65, range [62.44, 98.56]

Foldseek 3Di:
DAQAAEAEDEQQQLQHPPDDRAQDDPVSSVVSRLVRLVVLVVDDSVLAQWDDPDPQWIKGQADPPDPDVPSLLWMWIDGQVLQKIWIAQDADPVPGRQQGIKIFGFHWDCDVVSRHIYTYGQQWMKTAGVQLQDIDIDRVVVNVVCCVNVSDDPVSSVVSVVSVVVSNVCSNVVCPPPPVCVCVSVVCVVVVVGD

Nearest PDB structures (foldseek):
  2p12-assembly1_B  TM=8.040E-01  e=8.405E-07  Rhodococcus jostii RHA1
  3exm-assembly1_A  TM=8.289E-01  e=2.007E-06  Streptomyces coelicolor A3(2)
  5zdn-assembly1_A  TM=7.447E-01  e=7.899E-07  Streptomyces fradiae
  7d8q-assembly1_A  TM=7.190E-01  e=7.381E-05  Staphylococcus aureus RF122
  8rzf-assembly1_A  TM=6.894E-01  e=7.855E-05  Sulfolobus acidocaldarius